Protein 2IVN (pdb70)

Nearest PDB structures (foldseek):
  2ivn-assembly1_A  TM=1.003E+00  e=1.405E-64  Pyrococcus abyssi
  5jmv-assembly2_C-2  TM=9.665E-01  e=6.179E-43  Methanocaldococcus jannaschii DSM 2661
  5jmv-assembly1_B  TM=9.718E-01  e=1.920E-42  Methanocaldococcus jannaschii DSM 2661
  5jmv-assembly1_A  TM=9.636E-01  e=1.220E-42  Methanocaldococcus jannaschii DSM 2661
  3eno-assembly2_B  TM=9.725E-01  e=1.460E-39  Thermoplasma acidophilum

B-factor: mean 21.32, std 5.06, range [11.78, 41.26]

Radius of gyration: 19.62 Å; Cα contacts (8 Å, |Δi|>4): 752; chains: 1; bounding box: 45×37×63 Å

Foldseek 3Di:
DKEWFWEFQFQKTWIWIDDLQDTLFWDIDGDDDFLDDGDLVSSLVVCLVCVVVNVVVNCVSSVHDLLPHAEYFYAQDAHRDSRNVSGLVSSVVSCVVNVHFYDHDHQQVLQVLVCVSVPDDWAFEFAAEFAWTFTWTDDPQFIDTQEIEPDGTPQVLQQVLCSLVVHTPRRQVVLLVLLVVADDADDFDAQDDPLYGYCPRRSVVLSVVVVVVPDDPSNSSNNSCVRRLVNSLVSSLVCCVVVVDQEYEYAEQNSVRPVSVVSNVVSNVVVVGYYDYDDNSSRYGIGNSRRNLRVLCVVLPDGDDPVRSNHDNPDDRGPDRNSSD

InterPro domains:
  IPR000905 Gcp-like domain [PF00814] (23-292)
  IPR000905 Gcp-like domain [PTHR11735] (1-323)
  IPR017860 Peptidase M22, conserved site [PS01016] (92-112)
  IPR017861 Kae1/TsaD family [PR00789] (4-17)
  IPR017861 Kae1/TsaD family [PR00789] (72-92)
  IPR017861 Kae1/TsaD family [PR00789] (93-112)
  IPR017861 Kae1/TsaD family [PR00789] (124-136)
  IPR017861 Kae1/TsaD family [PR00789] (146-167)
  IPR017861 Kae1/TsaD family [PR00789] (248-257)
  IPR017861 Kae1/TsaD family [TIGR00329] (4-291)
  IPR034680 tRNA N6-adenosine threonylcarbamoyltransferase Kae1, archaeal/eukaryotic [MF_01446] (1-324)
  IPR043129 ATPase, nucleotide binding domain [SSF53067] (1-293)

Sequence (325 aa):
MLALGIEGTAHTLGIGIVSEDKVLANVFDTLTTEKGGIHPKEAAEHHARLMKPLLRKALSEAGVSLDDIDVIAFSQGPGLGPALRVVATAARALAVKYRKPIVGVNHCIAHVEITKMFGVKDPVGLYVSGGNTQVLALEGGRYRVFGETLDIGIGNAIDVFARELGLGFPGGPKVEKLAEKGEKYIELPYAVKGMDLSFSGLLTEAIRKYRSGKYRVEDLAYSFQETAFAALVEVTERAVAHTEKDEVVLVGGVAANNRLREMLRIMTEDRGIKFFVPPYDLCRDNGAMIAYTGLRMYKAGISFRLEETIVKQKFRTDEVEIVWH

Solvent-accessible surface area: 13691 Å² total; per-residue (Å²): 89,29,0,0,0,0,0,0,6,33,20,18,0,0,0,0,0,0,18,50,117,123,47,42,5,30,4,36,48,62,23,101,12,112,174,6,40,111,66,38,150,89,0,12,114,6,0,61,155,32,18,163,53,8,22,156,101,0,28,88,105,17,64,33,53,18,92,74,1,52,0,1,0,0,0,1,0,25,28,38,4,35,0,0,113,33,0,0,80,18,0,49,59,20,9,114,143,49,195,44,37,13,0,3,0,4,4,1,2,0,0,0,0,0,0,25,29,89,42,13,150,38,0,0,0,0,1,0,14,32,57,47,1,21,0,0,0,17,67,62,42,97,0,97,37,12,1,67,26,101,62,43,1,0,7,47,0,3,23,34,0,0,109,51,20,68,35,36,83,65,0,21,81,77,0,22,123,28,6,119,111,18,142,132,109,8,117,18,55,119,0,28,133,61,89,36,0,25,0,48,39,2,12,59,41,0,24,136,24,74,170,57,66,163,75,91,45,30,7,0,0,69,0,0,3,28,5,0,0,35,0,0,18,55,1,0,58,84,1,4,55,108,29,152,28,91,16,0,0,0,0,0,25,20,0,42,9,93,74,0,60,69,24,0,105,90,10,1,124,121,100,69,32,151,49,58,28,3,75,86,66,10,0,74,26,0,0,0,0,0,0,6,1,0,0,61,9,65,111,45,66,41,62,42,146,108,111,65,0,101,28,82,89,184,12,143,4,56,84,26,100,9,82,24,123

Secondary structure (DSSP, 8-state):
--EEEEE-SSSEEEEEEE-SS-EEEEEEEE---TT----HHHHHHHHHHHHHHHHHHHHHHHT--TTT--EEEEEEESS-HHHHHHHHHHHHHHHHHTT--EEEEEHHHHHHHGGGGGT--SPEEEEE-SS-EEEEEEETTEEEEEEEBSSS-HHHHHHHHHHHHT-PSPHHHHHHHHHHT--S-------EETTEE--HHHHHHHHHHHHHT-S-HHHHHHHHHHHHHHHHHHHHHHHHHHH--SEEEEESGGGG-HHHHHHHHHHHHHHT-EEE---HHHHSS-HHHHHHHHHHHHHTT----GGGGS--TT--GGGSB-TT-

GO terms:
  GO:0002949 tRNA threonylcarbamoyladenosine modification (P, IDA)
  GO:0000049 tRNA binding (F, IDA)
  GO:0003727 single-stranded RNA binding (F, IDA)
  GO:0000408 EKC/KEOPS complex (C, IDA)

Structure (mmCIF, N/CA/C/O backbone):
data_2IVN
#
_entry.id   2IVN
#
_cell.length_a   61.933
_cell.length_b   69.868
_cell.length_c   75.723
_cell.angle_alpha   90.00
_cell.angle_beta   90.00
_cell.angle_gamma   90.00
#
_symmetry.space_group_name_H-M   'P 21 21 21'
#
loop_
_entity.id
_entity.type
_entity.pdbx_description
1 polymer 'O-SIALOGLYCOPROTEIN ENDOPEPTIDASE'
2 non-polymer GLYCEROL
3 non-polymer 'PHOSPHOAMINOPHOSPHONIC ACID-ADENYLATE ESTER'
4 non-polymer 'MAGNESIUM ION'
5 water water
#
loop_
_atom_site.group_PDB
_atom_site.id
_atom_site.type_symbol
_atom_site.label_atom_id
_atom_site.label_alt_id
_atom_site.label_comp_id
_atom_site.label_asym_id
_atom_site.label_entity_id
_atom_site.label_seq_id
_atom_site.pdbx_PDB_ins_code
_atom_site.Cartn_x
_atom_site.Cartn_y
_atom_site.Cartn_z
_atom_site.occupancy
_atom_site.B_iso_or_equiv
_atom_site.auth_seq_id
_atom_site.auth_comp_id
_atom_site.auth_asym_id
_atom_site.auth_atom_id
_atom_site.pdbx_PDB_model_num
ATOM 1 N N . MET A 1 1 ? -4.384 64.135 -19.180 1.00 26.16 1 MET A N 1
ATOM 2 C CA . MET A 1 1 ? -2.912 64.338 -19.031 1.00 26.40 1 MET A CA 1
ATOM 3 C C . MET A 1 1 ? -2.351 63.498 -17.889 1.00 25.59 1 MET A C 1
ATOM 4 O O . MET A 1 1 ? -3.088 63.092 -16.990 1.00 25.72 1 MET A O 1
ATOM 9 N N . LEU A 1 2 ? -1.045 63.246 -17.931 1.00 24.86 2 LEU A N 1
ATOM 10 C CA . LEU A 1 2 ? -0.378 62.440 -16.912 1.00 24.08 2 LEU A CA 1
ATOM 11 C C . LEU A 1 2 ? 0.802 63.165 -16.282 1.00 23.43 2 LEU A C 1
ATOM 12 O O . LEU A 1 2 ? 1.570 63.836 -16.968 1.00 23.31 2 LEU A O 1
ATOM 17 N N . ALA A 1 3 ? 0.934 63.020 -14.968 1.00 22.61 3 ALA A N 1
ATOM 18 C CA . ALA A 1 3 ? 2.076 63.556 -14.245 1.00 21.87 3 ALA A CA 1
ATOM 19 C C . ALA A 1 3 ? 2.747 62.464 -13.426 1.00 21.44 3 ALA A C 1
ATOM 20 O O . ALA A 1 3 ? 2.074 61.604 -12.854 1.00 21.27 3 ALA A O 1
ATOM 22 N N . LEU A 1 4 ? 4.076 62.499 -13.390 1.00 20.86 4 LEU A N 1
ATOM 23 C CA . LEU A 1 4 ? 4.849 61.647 -12.500 1.00 20.52 4 LEU A CA 1
ATOM 24 C C . LEU A 1 4 ? 5.400 62.513 -11.372 1.00 20.08 4 LEU A C 1
ATOM 25 O O . LEU A 1 4 ? 5.998 63.562 -11.620 1.00 20.13 4 LEU A O 1
ATOM 30 N N . GLY A 1 5 ? 5.182 62.070 -10.137 1.00 19.44 5 GLY A N 1
ATOM 31 C CA . GLY A 1 5 ? 5.608 62.819 -8.959 1.00 18.86 5 GLY A CA 1
ATOM 32 C C . GLY A 1 5 ? 6.540 62.018 -8.078 1.00 18.52 5 GLY A C 1
ATOM 33 O O . GLY A 1 5 ? 6.311 60.830 -7.838 1.00 18.25 5 GLY A O 1
ATOM 34 N N . ILE A 1 6 ? 7.599 62.671 -7.606 1.00 18.14 6 ILE A N 1
ATOM 35 C CA . ILE A 1 6 ? 8.555 62.046 -6.697 1.00 18.05 6 ILE A CA 1
ATOM 36 C C . ILE A 1 6 ? 8.559 62.783 -5.360 1.00 17.96 6 ILE A C 1
ATOM 37 O O . ILE A 1 6 ? 8.844 63.981 -5.300 1.00 17.82 6 ILE A O 1
ATOM 42 N N . GLU A 1 7 ? 8.227 62.051 -4.301 1.00 17.94 7 GLU A N 1
ATOM 43 C CA . GLU A 1 7 ? 8.248 62.568 -2.936 1.00 18.18 7 GLU A CA 1
ATOM 44 C C . GLU A 1 7 ? 9.425 61.972 -2.175 1.00 18.16 7 GLU A C 1
ATOM 45 O O . GLU A 1 7 ? 9.656 60.764 -2.228 1.00 18.19 7 GLU A O 1
ATOM 51 N N . GLY A 1 8 ? 10.166 62.825 -1.471 1.00 18.21 8 GLY A N 1
ATOM 52 C CA . GLY A 1 8 ? 11.257 62.367 -0.616 1.00 18.42 8 GLY A CA 1
ATOM 53 C C . GLY A 1 8 ? 11.785 63.432 0.325 1.00 18.64 8 GLY A C 1
ATOM 54 O O . GLY A 1 8 ? 12.998 63.587 0.469 1.00 18.70 8 GLY A O 1
ATOM 55 N N . THR A 1 9 ? 10.874 64.159 0.971 1.00 18.77 9 THR A N 1
ATOM 56 C CA . THR A 1 9 ? 11.248 65.225 1.908 1.00 18.95 9 THR A CA 1
ATOM 57 C C . THR A 1 9 ? 11.857 64.677 3.198 1.00 19.28 9 THR A C 1
ATOM 58 O O . THR A 1 9 ? 12.646 65.358 3.859 1.00 19.34 9 THR A O 1
ATOM 62 N N . ALA A 1 10 ? 11.480 63.449 3.548 1.00 19.42 10 ALA A N 1
ATOM 63 C CA . ALA A 1 10 ? 11.931 62.810 4.781 1.00 19.71 10 ALA A CA 1
ATOM 64 C C . ALA A 1 10 ? 12.327 61.351 4.530 1.00 19.80 10 ALA A C 1
ATOM 65 O O . ALA A 1 10 ? 13.035 61.062 3.565 1.00 19.76 10 ALA A O 1
ATOM 67 N N . HIS A 1 11 ? 11.871 60.437 5.386 1.00 20.03 11 HIS A N 1
ATOM 68 C CA . HIS A 1 11 ? 12.292 59.034 5.310 1.00 20.22 11 HIS A CA 1
ATOM 69 C C . HIS A 1 11 ? 11.592 58.214 4.226 1.00 20.18 11 HIS A C 1
ATOM 70 O O . HIS A 1 11 ? 12.079 57.150 3.840 1.00 20.30 11 HIS A O 1
ATOM 77 N N . THR A 1 12 ? 10.456 58.705 3.742 1.00 20.06 12 THR A N 1
ATOM 78 C CA . THR A 1 12 ? 9.692 57.997 2.720 1.00 20.04 12 THR A CA 1
ATOM 79 C C . THR A 1 12 ? 10.052 58.469 1.316 1.00 19.70 12 THR A C 1
ATOM 80 O O . THR A 1 12 ? 10.037 59.671 1.031 1.00 19.67 12 THR A O 1
ATOM 84 N N . LEU A 1 13 ? 10.389 57.512 0.454 1.00 19.38 13 LEU A N 1
ATOM 85 C CA . LEU A 1 13 ? 10.440 57.756 -0.981 1.00 19.13 13 LEU A CA 1
ATOM 86 C C . LEU A 1 13 ? 9.128 57.277 -1.588 1.00 19.06 13 LEU A C 1
ATOM 87 O O . LEU A 1 13 ? 8.747 56.113 -1.432 1.00 18.87 13 LEU A O 1
ATOM 92 N N . GLY A 1 14 ? 8.436 58.189 -2.263 1.00 18.80 14 GLY A N 1
ATOM 93 C CA . GLY A 1 14 ? 7.164 57.876 -2.896 1.00 18.73 14 GLY A CA 1
ATOM 94 C C . GLY A 1 14 ? 7.138 58.314 -4.342 1.00 18.68 14 GLY A C 1
ATOM 95 O O . GLY A 1 14 ? 7.574 59.415 -4.673 1.00 18.48 14 GLY A O 1
ATOM 96 N N . ILE A 1 15 ? 6.645 57.438 -5.213 1.00 18.72 15 ILE A N 1
ATOM 97 C CA . ILE A 1 15 ? 6.461 57.792 -6.617 1.00 18.87 15 ILE A CA 1
ATOM 98 C C . ILE A 1 15 ? 5.012 57.551 -7.022 1.00 18.94 15 ILE A C 1
ATOM 99 O O . ILE A 1 15 ? 4.471 56.460 -6.821 1.00 18.96 15 ILE A O 1
ATOM 104 N N . GLY A 1 16 ? 4.393 58.590 -7.573 1.00 18.92 16 GLY A N 1
ATOM 105 C CA . GLY A 1 16 ? 3.008 58.525 -8.009 1.00 19.01 16 GLY A CA 1
ATOM 106 C C . GLY A 1 16 ? 2.844 58.926 -9.459 1.00 19.28 16 GLY A C 1
ATOM 107 O O . GLY A 1 16 ? 3.602 59.747 -9.980 1.00 19.06 16 GLY A O 1
ATOM 108 N N . ILE A 1 17 ? 1.857 58.321 -10.112 1.00 19.58 17 ILE A N 1
ATOM 109 C CA . ILE A 1 17 ? 1.449 58.707 -11.457 1.00 20.11 17 ILE A CA 1
ATOM 110 C C . ILE A 1 17 ? -0.052 58.955 -11.414 1.00 20.48 17 ILE A C 1
ATOM 111 O O . ILE A 1 17 ? -0.817 58.092 -10.976 1.00 20.39 17 ILE A O 1
ATOM 116 N N . VAL A 1 18 ? -0.464 60.148 -11.836 1.00 21.09 18 VAL A N 1
ATOM 117 C CA . VAL A 1 18 ? -1.873 60.540 -11.781 1.00 21.88 18 VAL A CA 1
ATOM 118 C C . VAL A 1 18 ? -2.336 61.256 -13.045 1.00 22.43 18 VAL A C 1
ATOM 119 O O . VAL A 1 18 ? -1.527 61.795 -13.806 1.00 22.55 18 VAL A O 1
ATOM 123 N N . SER A 1 19 ? -3.649 61.254 -13.251 1.00 23.21 19 SER A N 1
ATOM 124 C CA . SER A 1 19 ? -4.286 62.138 -14.212 1.00 24.10 19 SER A CA 1
ATOM 125 C C . SER A 1 19 ? -4.992 63.245 -13.432 1.00 24.60 19 SER A C 1
ATOM 126 O O . SER A 1 19 ? -4.789 63.381 -12.221 1.00 24.73 19 SER A O 1
ATOM 129 N N . GLU A 1 20 ? -5.813 64.031 -14.122 1.00 25.39 20 GLU A N 1
ATOM 130 C CA . GLU A 1 20 ? -6.637 65.049 -13.474 1.00 26.10 20 GLU A CA 1
ATOM 131 C C . GLU A 1 20 ? -7.706 64.416 -12.579 1.00 26.43 20 GLU A C 1
ATOM 132 O O . GLU A 1 20 ? -8.162 65.037 -11.615 1.00 26.60 20 GLU A O 1
ATOM 138 N N . ASP A 1 21 ? -8.083 63.176 -12.894 1.00 26.79 21 ASP A N 1
ATOM 139 C CA . ASP A 1 21 ? -9.236 62.524 -12.269 1.00 27.10 21 ASP A CA 1
ATOM 140 C C . ASP A 1 21 ? -8.907 61.343 -11.351 1.00 26.98 21 ASP A C 1
ATOM 141 O O . ASP A 1 21 ? -9.677 61.045 -10.435 1.00 27.10 21 ASP A O 1
ATOM 146 N N . LYS A 1 22 ? -7.784 60.666 -11.593 1.00 26.76 22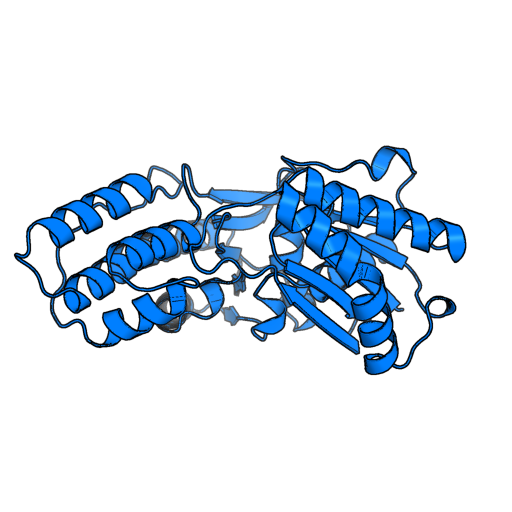 LYS A N 1
ATOM 147 C CA . LYS A 1 22 ? -7.464 59.451 -10.833 1.00 26.59 22 LYS A CA 1
ATOM 148 C C . LYS A 1 22 ? -5.974 59.193 -10.598 1.00 26.07 22 LYS A C 1
ATOM 149 O O . LYS A 1 22 ? -5.114 59.738 -11.294 1.00 25.99 22 LYS A O 1
ATOM 155 N N . VAL A 1 23 ? -5.696 58.354 -9.601 1.00 25.59 23 VAL A N 1
ATOM 156 C CA . VAL A 1 23 ? -4.346 57.903 -9.284 1.00 25.09 23 VAL A CA 1
ATOM 157 C C . VAL A 1 23 ? -4.095 56.582 -10.008 1.00 24.90 23 VAL A C 1
ATOM 158 O O . VAL A 1 23 ? -4.784 55.589 -9.761 1.00 24.91 23 VAL A O 1
ATOM 162 N N . LEU A 1 24 ? -3.116 56.585 -10.910 1.00 24.50 24 LEU A N 1
ATOM 163 C CA . LEU A 1 24 ? -2.765 55.396 -11.688 1.00 24.30 24 LEU A CA 1
ATOM 164 C C . LEU A 1 24 ? -1.776 54.503 -10.942 1.00 24.09 24 LEU A C 1
ATOM 165 O O . LEU A 1 24 ? -1.827 53.277 -11.060 1.00 24.04 24 L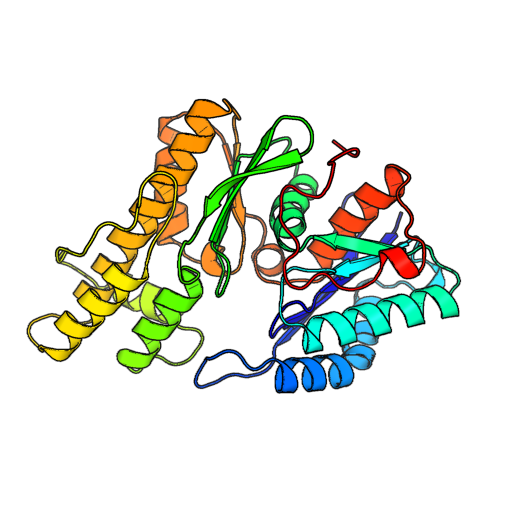EU A O 1
ATOM 170 N N . ALA A 1 25 ? -0.880 55.128 -10.181 1.00 23.80 25 ALA A N 1
ATOM 171 C CA . ALA A 1 25 ? 0.097 54.416 -9.361 1.00 23.67 25 ALA A CA 1
ATOM 172 C C . ALA A 1 25 ? 0.491 55.249 -8.149 1.00 23.56 25 ALA A C 1
ATOM 173 O O . ALA A 1 25 ? 0.540 56.478 -8.219 1.00 23.44 25 ALA A O 1
ATOM 175 N N . ASN A 1 26 ? 0.770 54.563 -7.044 1.00 23.45 26 ASN A N 1
ATOM 176 C CA . ASN A 1 26 ? 1.185 55.195 -5.796 1.00 23.47 26 ASN A CA 1
ATOM 177 C C . ASN A 1 26 ? 2.012 54.187 -5.001 1.00 23.68 26 ASN A C 1
ATOM 178 O O . ASN A 1 26 ? 1.467 53.379 -4.242 1.00 23.62 26 ASN A O 1
ATOM 183 N N . VAL A 1 27 ? 3.328 54.229 -5.200 1.00 23.88 27 VAL A N 1
ATOM 184 C CA . VAL A 1 27 ? 4.238 53.245 -4.605 1.00 24.28 27 VAL A CA 1
ATOM 185 C C . VAL A 1 27 ? 5.148 53.854 -3.541 1.00 24.50 27 VAL A C 1
ATOM 186 O O . VAL A 1 27 ? 5.474 55.045 -3.593 1.00 24.38 27 VAL A O 1
ATOM 190 N N . PHE A 1 28 ? 5.560 53.017 -2.591 1.00 25.00 28 PHE A N 1
ATOM 191 C CA . PHE A 1 28 ? 6.217 53.471 -1.368 1.00 25.52 28 PHE A CA 1
ATOM 192 C C . PHE A 1 28 ? 7.429 52.633 -0.992 1.00 25.77 28 PHE A C 1
ATOM 193 O O . PHE A 1 28 ? 7.457 51.420 -1.216 1.00 25.84 28 PHE A O 1
ATOM 201 N N . ASP A 1 29 ? 8.421 53.299 -0.408 1.00 25.95 29 ASP A N 1
ATOM 202 C CA . ASP A 1 29 ? 9.458 52.640 0.378 1.00 26.34 29 ASP A CA 1
ATOM 203 C C . ASP A 1 29 ? 9.976 53.623 1.421 1.00 26.44 29 ASP A C 1
ATOM 204 O O . ASP A 1 29 ? 10.396 54.736 1.088 1.00 26.45 29 ASP A O 1
ATOM 209 N N . THR A 1 30 ? 9.918 53.209 2.683 1.00 26.68 30 THR A N 1
ATOM 210 C CA . THR A 1 30 ? 10.319 54.057 3.801 1.00 26.96 30 THR A CA 1
ATOM 211 C C . THR A 1 30 ? 11.559 53.485 4.481 1.00 27.21 30 THR A C 1
ATOM 212 O O . THR A 1 30 ? 11.642 52.277 4.725 1.00 27.24 30 THR A O 1
ATOM 216 N N . LEU A 1 31 ? 12.523 54.360 4.766 1.00 27.39 31 LEU A N 1
ATOM 217 C CA . LEU A 1 31 ? 13.707 53.991 5.535 1.00 27.76 31 LEU A CA 1
ATOM 218 C C . LEU A 1 31 ? 13.281 53.485 6.908 1.00 28.02 31 LEU A C 1
ATOM 219 O O . LEU A 1 31 ? 12.541 54.165 7.626 1.00 27.96 31 LEU A O 1
ATOM 224 N N . THR A 1 32 ? 13.736 52.284 7.254 1.00 28.42 32 THR A N 1
ATOM 225 C CA . THR A 1 32 ? 13.416 51.681 8.542 1.00 28.95 32 THR A CA 1
ATOM 226 C C . THR A 1 32 ? 14.169 52.403 9.656 1.00 29.13 32 THR A C 1
ATOM 227 O O . THR A 1 32 ? 15.401 52.479 9.644 1.00 29.18 32 THR A O 1
ATOM 231 N N . THR A 1 33 ? 13.408 52.957 10.595 1.00 29.44 33 THR A N 1
ATOM 232 C CA . THR A 1 33 ? 13.964 53.641 11.757 1.00 29.76 33 THR A CA 1
ATOM 233 C C . THR A 1 33 ? 13.323 53.062 13.014 1.00 30.06 33 THR A C 1
ATOM 234 O O . THR A 1 33 ? 12.393 53.646 13.576 1.00 30.07 33 THR A O 1
ATOM 238 N N . GLU A 1 34 ? 13.828 51.907 13.444 1.00 30.38 34 GLU A N 1
ATOM 239 C CA . GLU A 1 34 ? 13.246 51.160 14.564 1.00 30.73 34 GLU A CA 1
ATOM 240 C C . GLU A 1 34 ? 13.296 51.909 15.896 1.00 30.65 34 GLU A C 1
ATOM 241 O O . GLU A 1 34 ? 12.458 51.684 16.771 1.00 30.65 34 GLU A O 1
ATOM 247 N N . LYS A 1 35 ? 14.278 52.797 16.036 1.00 30.61 35 LYS A N 1
ATOM 248 C CA . LYS A 1 35 ? 14.434 53.606 17.243 1.00 30.56 35 LYS A CA 1
ATOM 249 C C . LYS A 1 35 ? 14.033 55.064 17.005 1.00 30.30 35 LYS A C 1
ATOM 250 O O . LYS A 1 35 ? 14.371 55.950 17.797 1.00 30.24 35 LYS A O 1
ATOM 256 N N . GLY A 1 36 ? 13.300 55.299 15.917 1.00 29.93 36 GLY A N 1
ATOM 257 C CA . GLY A 1 36 ? 12.831 56.636 15.554 1.00 29.52 36 GLY A CA 1
ATOM 258 C C . GLY A 1 36 ? 13.961 57.578 15.184 1.00 29.23 36 GLY A C 1
ATOM 259 O O . GLY A 1 36 ? 15.021 57.143 14.729 1.00 29.21 36 GLY A O 1
ATOM 260 N N . GLY A 1 37 ? 13.729 58.872 15.382 1.00 28.94 37 GLY A N 1
ATOM 261 C CA . GLY A 1 37 ? 14.736 59.892 15.106 1.00 28.69 37 GLY A CA 1
ATOM 262 C C . GLY A 1 37 ? 14.802 60.289 13.644 1.00 28.56 37 GLY A C 1
ATOM 263 O O . GLY A 1 37 ? 14.215 59.631 12.782 1.00 28.46 37 GLY A O 1
ATOM 264 N N . ILE A 1 38 ? 15.525 61.371 13.374 1.00 28.45 38 ILE A N 1
ATOM 265 C CA . ILE A 1 38 ? 15.680 61.898 12.022 1.00 28.45 38 ILE A CA 1
ATOM 266 C C . ILE A 1 38 ? 17.080 61.581 11.496 1.00 28.39 38 ILE A C 1
ATOM 267 O O . ILE A 1 38 ? 18.081 61.894 12.144 1.00 28.48 38 ILE A O 1
ATOM 272 N N . HIS A 1 39 ? 17.137 60.950 10.325 1.00 28.38 39 HIS A N 1
ATOM 273 C CA . HIS A 1 39 ? 18.405 60.541 9.724 1.00 28.35 39 HIS A CA 1
ATOM 274 C C . HIS A 1 39 ? 18.505 61.004 8.265 1.00 28.18 39 HIS A C 1
ATOM 275 O O . HIS A 1 39 ? 18.196 60.240 7.348 1.00 28.13 39 HIS A O 1
ATOM 282 N N . PRO A 1 40 ? 18.937 62.264 8.052 1.00 28.07 40 PRO A N 1
ATOM 283 C CA . PRO A 1 40 ? 18.989 62.885 6.723 1.00 27.94 40 PRO A CA 1
ATOM 284 C C . PRO A 1 40 ? 19.916 62.176 5.734 1.00 27.83 40 PRO A C 1
ATOM 285 O O . PRO A 1 40 ? 19.554 62.010 4.568 1.00 27.81 40 PRO A O 1
ATOM 289 N N . LYS A 1 41 ? 21.096 61.765 6.198 1.00 27.77 41 LYS A N 1
ATOM 290 C CA . LYS A 1 41 ? 22.090 61.122 5.336 1.00 27.74 41 LYS A CA 1
ATOM 291 C C . LYS A 1 41 ? 21.676 59.704 4.942 1.00 27.43 41 LYS A C 1
ATOM 292 O O . LYS A 1 41 ? 21.851 59.299 3.791 1.00 27.30 41 LYS A O 1
ATOM 298 N N . GLU A 1 42 ? 21.119 58.963 5.899 1.00 27.15 42 GLU A N 1
ATOM 299 C CA . GLU A 1 42 ? 20.598 57.620 5.641 1.00 26.96 42 GLU A CA 1
ATOM 300 C C . GLU A 1 42 ? 19.379 57.647 4.720 1.00 26.32 42 GLU A C 1
ATOM 301 O O . GLU A 1 42 ? 19.220 56.769 3.871 1.00 26.11 42 GLU A O 1
ATOM 307 N N . ALA A 1 43 ? 18.527 58.658 4.896 1.00 25.75 43 ALA A N 1
ATOM 308 C CA . ALA A 1 43 ? 17.363 58.859 4.033 1.00 25.31 43 ALA A CA 1
ATOM 309 C C . ALA A 1 43 ? 17.783 59.108 2.586 1.00 25.02 43 ALA A C 1
ATOM 310 O O . ALA A 1 43 ? 17.191 58.553 1.663 1.00 24.86 43 ALA A O 1
ATOM 312 N N . ALA A 1 44 ? 18.815 59.933 2.405 1.00 24.84 44 ALA A N 1
ATOM 313 C CA . ALA A 1 44 ? 19.358 60.240 1.080 1.00 24.76 44 ALA A CA 1
ATOM 314 C C . ALA A 1 44 ? 19.910 58.993 0.388 1.00 24.77 44 ALA A C 1
ATOM 315 O O . ALA A 1 44 ? 19.635 58.760 -0.791 1.00 24.64 44 ALA A O 1
ATOM 317 N N . GLU A 1 45 ? 20.680 58.197 1.130 1.00 24.84 45 GLU A N 1
ATOM 318 C CA . GLU A 1 45 ? 21.216 56.932 0.625 1.00 25.17 45 GLU A CA 1
ATOM 319 C C . GLU A 1 45 ? 2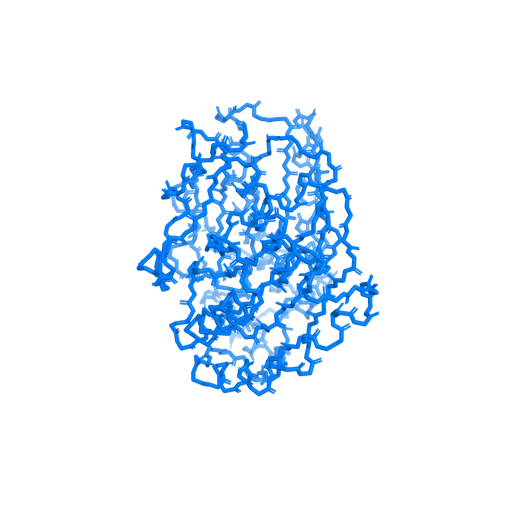0.088 55.978 0.238 1.00 24.68 45 GLU A C 1
ATOM 320 O O . GLU A 1 45 ? 20.149 55.329 -0.807 1.00 24.64 45 GLU A O 1
ATOM 326 N N . HIS A 1 46 ? 19.060 55.913 1.085 1.00 24.26 46 HIS A N 1
ATOM 327 C CA . HIS A 1 46 ? 17.876 55.093 0.837 1.00 23.96 46 HIS A CA 1
ATOM 328 C C . HIS A 1 46 ? 17.146 55.501 -0.446 1.00 23.68 46 HIS A C 1
ATOM 329 O O . HIS A 1 46 ? 16.823 54.645 -1.272 1.00 23.62 46 HIS A O 1
ATOM 336 N N . HIS A 1 47 ? 16.892 56.802 -0.602 1.00 23.45 47 HIS A N 1
ATOM 337 C CA . HIS A 1 47 ? 16.169 57.324 -1.766 1.00 23.25 47 HIS A CA 1
ATOM 338 C C . HIS A 1 47 ? 16.908 57.056 -3.077 1.00 23.28 47 HIS A C 1
ATOM 339 O O . HIS A 1 47 ? 16.293 56.673 -4.073 1.00 23.26 47 HIS A O 1
ATOM 346 N N . ALA A 1 48 ? 18.224 57.260 -3.064 1.00 23.42 48 ALA A N 1
ATOM 347 C CA . ALA A 1 48 ? 19.063 57.027 -4.241 1.00 23.75 48 ALA A CA 1
ATOM 348 C C . ALA A 1 48 ? 19.060 55.554 -4.647 1.00 23.98 48 ALA A C 1
ATOM 349 O O . ALA A 1 48 ? 18.965 55.230 -5.832 1.00 24.12 48 ALA A O 1
ATOM 351 N N . ARG A 1 49 ? 19.150 54.676 -3.650 1.00 24.39 49 ARG A N 1
ATOM 352 C CA . ARG A 1 49 ? 19.144 53.228 -3.851 1.00 24.83 49 ARG A CA 1
ATOM 353 C C . ARG A 1 49 ? 17.806 52.720 -4.391 1.00 24.75 49 ARG A C 1
ATOM 354 O O . ARG A 1 49 ? 17.774 51.855 -5.268 1.00 24.90 49 ARG A O 1
ATOM 362 N N . LEU A 1 50 ? 16.711 53.268 -3.866 1.00 24.68 50 LEU A N 1
ATOM 363 C CA . LEU A 1 50 ? 15.362 52.791 -4.179 1.00 24.73 50 LEU A CA 1
ATOM 364 C C . LEU A 1 50 ? 14.689 53.498 -5.359 1.00 24.60 50 LEU A C 1
ATOM 365 O O . LEU A 1 50 ? 13.589 53.113 -5.763 1.00 24.54 50 LEU A O 1
ATOM 370 N N . MET A 1 51 ? 15.350 54.513 -5.911 1.00 24.59 51 MET A N 1
ATOM 371 C CA . MET A 1 51 ? 14.772 55.327 -6.987 1.00 24.64 51 MET A CA 1
ATOM 372 C C . MET A 1 51 ? 14.401 54.512 -8.232 1.00 24.75 51 MET A C 1
ATOM 373 O O . MET A 1 51 ? 13.262 54.579 -8.701 1.00 24.68 51 MET A O 1
ATOM 378 N N . LYS A 1 52 ? 15.358 53.746 -8.756 1.00 25.02 52 LYS A N 1
ATOM 379 C CA . LYS A 1 52 ? 15.127 52.927 -9.953 1.00 25.41 52 LYS A CA 1
ATOM 380 C C . LYS A 1 52 ? 14.046 51.848 -9.770 1.00 25.33 52 LYS A C 1
ATOM 381 O O . LYS A 1 52 ? 13.119 51.782 -10.580 1.00 25.37 52 LYS A O 1
ATOM 387 N N . PRO A 1 53 ? 14.156 51.003 -8.714 1.00 25.35 53 PRO A N 1
ATOM 388 C CA . PRO A 1 53 ? 13.130 49.976 -8.474 1.00 25.43 53 PRO A CA 1
ATOM 389 C C . PRO A 1 53 ? 11.710 50.526 -8.309 1.00 25.43 53 PRO A C 1
ATOM 390 O O . PRO A 1 53 ? 10.768 49.954 -8.862 1.00 25.38 53 PRO A O 1
ATOM 394 N N . LEU A 1 54 ? 11.560 51.621 -7.561 1.00 25.49 54 LEU A N 1
ATOM 395 C CA . LEU A 1 54 ? 10.239 52.221 -7.342 1.00 25.53 54 LEU A CA 1
ATOM 396 C C . LEU A 1 54 ? 9.658 52.864 -8.598 1.00 25.53 54 LEU A C 1
ATOM 397 O O . LEU A 1 54 ? 8.450 52.809 -8.820 1.00 25.42 54 LEU A O 1
ATOM 402 N N . LEU A 1 55 ? 10.518 53.471 -9.412 1.00 25.65 55 LEU A N 1
ATOM 403 C CA . LEU A 1 55 ? 10.099 54.050 -10.688 1.00 25.95 55 LEU A CA 1
ATOM 404 C C . LEU A 1 55 ? 9.573 52.963 -11.627 1.00 26.10 55 LEU A C 1
ATOM 405 O O . LEU A 1 55 ? 8.542 53.141 -12.278 1.00 26.03 55 LEU A O 1
ATOM 410 N N . ARG A 1 56 ? 10.282 51.837 -11.673 1.00 26.34 56 ARG A N 1
ATOM 411 C CA . ARG A 1 56 ? 9.877 50.678 -12.466 1.00 26.68 56 ARG A CA 1
ATOM 412 C C . ARG A 1 56 ? 8.518 50.139 -12.013 1.00 26.58 56 ARG A C 1
ATOM 413 O O . ARG A 1 56 ? 7.653 49.846 -12.841 1.00 26.64 56 ARG A O 1
ATOM 421 N N . LYS A 1 57 ? 8.342 50.027 -10.697 1.00 26.60 57 LYS A N 1
ATOM 422 C CA . LYS A 1 57 ? 7.102 49.537 -10.094 1.00 26.71 57 LYS A CA 1
ATOM 423 C C . LYS A 1 57 ? 5.921 50.476 -10.356 1.00 26.66 57 LYS A C 1
ATOM 424 O O . LYS A 1 57 ? 4.813 50.020 -10.647 1.00 26.65 57 LYS A O 1
ATOM 430 N N . ALA A 1 58 ? 6.164 51.781 -10.249 1.00 26.70 58 ALA A N 1
ATOM 431 C CA . ALA A 1 58 ? 5.134 52.789 -10.505 1.00 26.80 58 ALA A CA 1
ATOM 432 C C . ALA A 1 58 ? 4.659 52.758 -11.955 1.00 26.93 58 ALA A C 1
ATOM 433 O O . ALA A 1 58 ? 3.458 52.819 -12.222 1.00 26.94 58 ALA A O 1
ATOM 435 N N . LEU A 1 59 ? 5.605 52.654 -12.885 1.00 27.17 59 LEU A N 1
ATOM 436 C CA . LEU A 1 59 ? 5.289 52.605 -14.313 1.00 27.49 59 LEU A CA 1
ATOM 437 C C . LEU A 1 59 ? 4.540 51.327 -14.693 1.00 27.74 59 LEU A C 1
ATOM 438 O O . LEU A 1 59 ? 3.650 51.354 -15.545 1.00 27.84 59 LEU A O 1
ATOM 443 N N . SER A 1 60 ? 4.901 50.220 -14.047 1.00 28.20 60 SER A N 1
ATOM 444 C CA . SER A 1 60 ? 4.256 48.927 -14.280 1.00 28.65 60 SER A CA 1
ATOM 445 C C . SER A 1 60 ? 2.808 48.915 -13.785 1.00 28.84 60 SER A C 1
ATOM 446 O O . SER A 1 60 ? 1.910 48.445 -14.488 1.00 28.85 60 SER A O 1
ATOM 449 N N . GLU A 1 61 ? 2.592 49.440 -12.581 1.00 29.09 61 GLU A N 1
ATOM 450 C CA . GLU A 1 61 ? 1.261 49.474 -11.973 1.00 29.42 61 GLU A CA 1
ATOM 451 C C . GLU A 1 61 ? 0.323 50.472 -12.656 1.00 29.26 61 GLU A C 1
ATOM 452 O O . GLU A 1 61 ? -0.890 50.261 -12.691 1.00 29.32 61 GLU A O 1
ATOM 458 N N . ALA A 1 62 ? 0.892 51.545 -13.201 1.00 29.27 62 ALA A N 1
ATOM 459 C CA . ALA A 1 62 ? 0.125 52.533 -13.959 1.00 29.25 62 ALA A CA 1
ATOM 460 C C . ALA A 1 62 ? -0.151 52.061 -15.387 1.00 29.25 62 ALA A C 1
ATOM 461 O O . ALA A 1 62 ? -1.143 52.461 -15.999 1.00 29.23 62 ALA A O 1
ATOM 463 N N . GLY A 1 63 ? 0.735 51.215 -15.907 1.00 29.33 63 GLY A N 1
ATOM 464 C CA . GLY A 1 63 ? 0.618 50.693 -17.269 1.00 29.46 63 GLY A CA 1
ATOM 465 C C . GLY A 1 63 ? 0.981 51.709 -18.337 1.00 29.58 63 GLY A C 1
ATOM 466 O O . GLY A 1 63 ? 0.415 51.695 -19.434 1.00 29.60 63 GLY A O 1
ATOM 467 N N . VAL A 1 64 ? 1.922 52.594 -18.012 1.00 29.61 64 VAL A N 1
ATOM 468 C CA . VAL A 1 64 ? 2.390 53.622 -18.945 1.00 29.75 64 VAL A CA 1
ATOM 469 C C . VAL A 1 64 ? 3.916 53.670 -19.025 1.00 29.80 64 VAL A C 1
ATOM 470 O O . VAL A 1 64 ? 4.613 53.099 -18.182 1.00 29.80 64 VAL A O 1
ATOM 474 N N . SER A 1 65 ? 4.422 54.351 -20.049 1.00 29.93 65 SER A N 1
ATOM 475 C CA . SER A 1 65 ? 5.850 54.613 -20.185 1.00 30.07 65 SER A CA 1
ATOM 476 C C . SER A 1 65 ? 6.142 56.058 -19.793 1.00 30.07 65 SER A C 1
ATOM 477 O O . SER A 1 65 ? 5.219 56.862 -19.629 1.00 30.15 65 SER A O 1
ATOM 480 N N . LEU A 1 66 ? 7.425 56.384 -19.653 1.00 30.06 66 LEU A N 1
ATOM 481 C CA . LEU A 1 66 ? 7.851 57.745 -19.322 1.00 30.05 66 LEU A CA 1
ATOM 482 C C . LEU A 1 66 ? 7.595 58.731 -20.466 1.00 29.97 66 LEU A C 1
ATOM 483 O O . LEU A 1 66 ? 7.506 59.940 -20.240 1.00 30.06 66 LEU A O 1
ATOM 488 N N . ASP A 1 67 ? 7.469 58.206 -21.685 1.00 29.83 67 ASP A N 1
ATOM 489 C CA . ASP A 1 67 ? 7.109 59.013 -22.852 1.00 29.65 67 ASP A CA 1
ATOM 490 C C . ASP A 1 67 ? 5.650 59.475 -22.808 1.00 29.26 67 ASP A C 1
ATOM 491 O O . ASP A 1 67 ? 5.303 60.502 -23.395 1.00 29.38 67 ASP A O 1
ATOM 496 N N . ASP A 1 68 ? 4.808 58.714 -22.108 1.00 28.71 68 ASP A N 1
ATOM 497 C CA . ASP A 1 68 ? 3.390 59.047 -21.937 1.00 28.12 68 ASP A CA 1
ATOM 498 C C . ASP A 1 68 ? 3.180 60.180 -20.930 1.00 27.58 68 ASP A C 1
ATOM 499 O O . ASP A 1 68 ? 2.150 60.859 -20.956 1.00 27.62 68 ASP A O 1
ATOM 504 N N . ILE A 1 69 ? 4.158 60.367 -20.044 1.00 26.81 69 ILE A N 1
ATOM 505 C CA . ILE A 1 69 ? 4.098 61.384 -18.990 1.00 26.02 69 ILE A CA 1
ATOM 506 C C . ILE A 1 69 ? 4.206 62.791 -19.584 1.00 25.53 69 ILE A C 1
ATOM 507 O O . ILE A 1 69 ? 5.059 63.046 -20.433 1.00 25.59 69 ILE A O 1
ATOM 512 N N . ASP A 1 70 ? 3.331 63.692 -19.141 1.00 24.78 70 ASP A N 1
ATOM 513 C CA . ASP A 1 70 ? 3.310 65.068 -19.642 1.00 24.18 70 ASP A CA 1
ATOM 514 C C . ASP A 1 70 ? 4.228 66.003 -18.859 1.00 23.45 70 ASP A C 1
ATOM 515 O O . ASP A 1 70 ? 4.858 66.884 -19.440 1.00 23.43 70 ASP A O 1
ATOM 520 N N . VAL A 1 71 ? 4.298 65.808 -17.544 1.00 22.56 71 VAL A N 1
ATOM 521 C CA . VAL A 1 71 ? 5.111 66.666 -16.679 1.00 21.61 71 VAL A CA 1
ATOM 522 C C . VAL A 1 71 ? 5.709 65.872 -15.516 1.00 20.92 71 VAL A C 1
ATOM 523 O O . VAL A 1 71 ? 5.078 64.955 -14.987 1.00 20.66 71 VAL A O 1
ATOM 527 N N . ILE A 1 72 ? 6.937 66.218 -15.143 1.00 20.14 72 ILE A N 1
ATOM 528 C CA . ILE A 1 72 ? 7.600 65.607 -13.998 1.00 19.71 72 ILE A CA 1
ATOM 529 C C . ILE A 1 72 ? 7.563 66.580 -12.826 1.00 19.07 72 ILE A C 1
ATOM 530 O O . ILE A 1 72 ? 7.955 67.742 -12.958 1.00 18.91 72 ILE A O 1
ATOM 535 N N . ALA A 1 73 ? 7.063 66.097 -11.692 1.00 18.27 73 ALA A N 1
ATOM 536 C CA . ALA A 1 73 ? 6.940 66.899 -10.481 1.00 17.56 73 ALA A CA 1
ATOM 537 C C . ALA A 1 73 ? 7.746 66.278 -9.347 1.00 17.16 73 ALA A C 1
ATOM 538 O O . ALA A 1 73 ? 7.864 65.054 -9.256 1.00 17.00 73 ALA A O 1
ATOM 540 N N . PHE A 1 74 ? 8.300 67.125 -8.484 1.00 16.51 74 PHE A N 1
ATOM 541 C CA . PHE A 1 74 ? 9.055 66.644 -7.330 1.00 16.12 74 PHE A CA 1
ATOM 542 C C . PHE A 1 74 ? 8.810 67.495 -6.091 1.00 15.92 74 PHE A C 1
ATOM 543 O O . PHE A 1 74 ? 8.492 68.684 -6.194 1.00 15.73 74 PHE A O 1
ATOM 551 N N . SER A 1 75 ? 8.952 66.871 -4.926 1.00 15.72 75 SER A N 1
ATOM 552 C CA . SER A 1 75 ? 8.875 67.578 -3.653 1.00 15.62 75 SER A CA 1
ATOM 553 C C . SER A 1 75 ? 10.120 68.447 -3.485 1.00 15.43 75 SER A C 1
ATOM 554 O O . SER A 1 75 ? 11.220 67.940 -3.247 1.00 15.48 75 SER A O 1
ATOM 557 N N . GLN A 1 76 ? 9.935 69.756 -3.634 1.00 15.31 76 GLN A N 1
ATOM 558 C CA . GLN A 1 76 ? 11.038 70.717 -3.582 1.00 15.37 76 GLN A CA 1
ATOM 559 C C . GLN A 1 76 ? 11.410 71.091 -2.147 1.00 15.42 76 GLN A C 1
ATOM 560 O O . GLN A 1 76 ? 12.538 71.513 -1.873 1.00 15.29 76 GLN A O 1
ATOM 566 N N . GLY A 1 77 ? 10.451 70.922 -1.242 1.00 15.60 77 GLY A N 1
ATOM 567 C CA . GLY A 1 77 ? 10.610 71.285 0.159 1.00 15.85 77 GLY A CA 1
ATOM 568 C C . GLY A 1 77 ? 9.258 71.546 0.800 1.00 16.16 77 GLY A C 1
ATOM 569 O O . GLY A 1 77 ? 8.231 71.464 0.126 1.00 16.24 77 GLY A O 1
ATOM 570 N N . PRO A 1 78 ? 9.241 71.838 2.116 1.00 16.64 78 PRO A N 1
ATOM 571 C CA . PRO A 1 78 ? 10.401 71.832 3.002 1.00 17.06 78 PRO A CA 1
ATOM 572 C C . PRO A 1 78 ? 10.792 70.402 3.363 1.00 17.37 78 PRO A C 1
ATOM 573 O O . PRO A 1 78 ? 10.033 69.467 3.098 1.00 17.64 78 PRO A O 1
ATOM 577 N N . GLY A 1 79 ? 11.966 70.231 3.959 1.00 17.85 79 GLY A N 1
ATOM 578 C CA . GLY A 1 79 ? 12.397 68.902 4.375 1.00 18.23 79 GLY A CA 1
ATOM 579 C C . GLY A 1 79 ? 13.890 68.781 4.567 1.00 18.54 79 GLY A C 1
ATOM 580 O O . GLY A 1 79 ? 14.595 69.785 4.712 1.00 18.85 79 GLY A O 1
ATOM 581 N N . LEU A 1 80 ? 14.363 67.539 4.556 1.00 18.88 80 LEU A N 1
ATOM 582 C CA . LEU A 1 80 ? 15.762 67.233 4.823 1.00 19.08 80 LEU A CA 1
ATOM 583 C C . LEU A 1 80 ? 16.614 67.439 3.578 1.00 19.18 80 LEU A C 1
ATOM 584 O O . LEU A 1 80 ? 16.395 66.790 2.550 1.00 19.09 80 LEU A O 1
ATOM 589 N N . GLY A 1 81 ? 17.581 68.348 3.690 1.00 19.26 81 GLY A N 1
ATOM 590 C CA . GLY A 1 81 ? 18.478 68.721 2.590 1.00 19.41 81 GLY A CA 1
ATOM 591 C C . GLY A 1 81 ? 18.978 67.589 1.706 1.00 19.48 81 GLY A C 1
ATOM 592 O O . GLY A 1 81 ? 18.683 67.572 0.509 1.00 19.59 81 GLY A O 1
ATOM 593 N N . PRO A 1 82 ? 19.740 66.636 2.285 1.00 19.62 82 PRO A N 1
ATOM 594 C CA . PRO A 1 82 ? 20.289 65.512 1.518 1.00 19.54 82 PRO A CA 1
ATOM 595 C C . PRO A 1 82 ? 19.220 64.688 0.794 1.00 19.36 82 PRO A C 1
ATOM 596 O O . PRO A 1 82 ? 19.438 64.266 -0.344 1.00 19.32 82 PRO A O 1
ATOM 600 N N . ALA A 1 83 ? 18.078 64.475 1.449 1.00 19.07 83 ALA A N 1
ATOM 601 C CA . ALA A 1 83 ? 16.973 63.716 0.863 1.00 18.75 83 ALA A CA 1
ATOM 602 C C . ALA A 1 83 ? 16.321 64.478 -0.291 1.00 18.58 83 ALA A C 1
ATOM 603 O O . ALA A 1 83 ? 16.064 63.905 -1.355 1.00 18.43 83 ALA A O 1
ATOM 605 N N . LEU A 1 84 ? 16.069 65.769 -0.076 1.00 18.31 84 LEU A N 1
ATOM 606 C CA . LEU A 1 84 ? 15.508 66.644 -1.108 1.00 18.26 84 LEU A CA 1
ATOM 607 C C . LEU A 1 84 ? 16.389 66.690 -2.357 1.00 18.25 84 LEU A C 1
ATOM 608 O O . LEU A 1 84 ? 15.887 66.611 -3.481 1.00 18.23 84 LEU A O 1
ATOM 613 N N . ARG A 1 85 ? 17.700 66.803 -2.150 1.00 18.50 85 ARG A N 1
ATOM 614 C CA . ARG A 1 85 ? 18.658 66.896 -3.256 1.00 18.83 85 ARG A CA 1
ATOM 615 C C . ARG A 1 85 ? 18.689 65.645 -4.132 1.00 18.71 85 ARG A C 1
ATOM 616 O O . ARG A 1 85 ? 18.819 65.746 -5.350 1.00 18.79 85 ARG A O 1
ATOM 624 N N . VAL A 1 86 ? 18.559 64.471 -3.515 1.00 18.75 86 VAL A N 1
ATOM 625 C CA . VAL A 1 86 ? 18.468 63.215 -4.265 1.00 18.70 86 VAL A CA 1
ATOM 626 C C . VAL A 1 86 ? 17.218 63.208 -5.154 1.00 18.63 86 VAL A C 1
ATOM 627 O O . VAL A 1 86 ? 17.286 62.866 -6.338 1.00 18.61 86 VAL A O 1
ATOM 631 N N . VAL A 1 87 ? 16.090 63.614 -4.576 1.00 18.57 87 VAL A N 1
ATOM 632 C CA . VAL A 1 87 ? 14.808 63.679 -5.280 1.00 18.49 87 VAL A CA 1
ATOM 633 C C . VAL A 1 87 ? 14.844 64.651 -6.465 1.00 18.37 87 VAL A C 1
ATOM 634 O O . VAL A 1 87 ? 14.395 64.312 -7.563 1.00 18.19 87 VAL A O 1
ATOM 638 N N . ALA A 1 88 ? 15.387 65.846 -6.235 1.00 18.43 88 ALA A N 1
ATOM 639 C CA . ALA A 1 88 ? 15.487 66.871 -7.277 1.00 18.48 88 ALA A CA 1
ATOM 640 C C . ALA A 1 88 ? 16.431 66.451 -8.403 1.00 18.61 88 ALA A C 1
ATOM 641 O O . ALA A 1 88 ? 16.135 66.666 -9.579 1.00 18.47 88 ALA A O 1
ATOM 643 N N . THR A 1 89 ? 17.561 65.851 -8.031 1.00 18.80 89 THR A N 1
ATOM 644 C CA . THR A 1 89 ? 18.531 65.333 -9.000 1.00 18.92 89 THR A CA 1
ATOM 645 C C . THR A 1 89 ? 17.894 64.267 -9.895 1.00 19.00 89 THR A C 1
ATOM 646 O O . THR A 1 89 ? 18.069 64.290 -11.116 1.00 18.94 89 THR A O 1
ATOM 650 N N . ALA A 1 90 ? 17.138 63.354 -9.284 1.00 18.97 90 ALA A N 1
ATOM 651 C CA . ALA A 1 90 ? 16.452 62.293 -10.019 1.00 19.13 90 ALA A CA 1
ATOM 652 C C . ALA A 1 90 ? 15.392 62.847 -10.972 1.00 19.14 90 ALA A C 1
ATOM 653 O O . ALA A 1 90 ? 15.271 62.386 -12.110 1.00 19.36 90 ALA A O 1
ATOM 655 N N . ALA A 1 91 ? 14.637 63.838 -10.501 1.00 19.23 91 ALA A N 1
ATOM 656 C CA . ALA A 1 91 ? 13.586 64.471 -11.295 1.00 19.24 91 ALA A CA 1
ATOM 657 C C . ALA A 1 91 ? 14.158 65.207 -12.506 1.00 19.32 91 ALA A C 1
ATOM 658 O O . ALA A 1 91 ? 13.636 65.083 -13.617 1.00 19.14 91 ALA A O 1
ATOM 660 N N . ARG A 1 92 ? 15.234 65.961 -12.281 1.00 19.49 92 ARG A N 1
ATOM 661 C CA . ARG A 1 92 ? 15.925 66.680 -13.354 1.00 20.02 92 ARG A CA 1
ATOM 662 C C . ARG A 1 92 ? 16.485 65.720 -14.404 1.00 20.09 92 ARG A C 1
ATOM 663 O O . ARG A 1 92 ? 16.398 65.991 -15.604 1.00 20.03 92 ARG A O 1
ATOM 671 N N . ALA A 1 93 ? 17.047 64.604 -13.940 1.00 20.42 93 ALA A N 1
ATOM 672 C CA . ALA A 1 93 ? 17.595 63.566 -14.818 1.00 20.84 93 ALA A CA 1
ATOM 673 C C . ALA A 1 93 ? 16.528 62.980 -15.741 1.00 21.20 93 ALA A C 1
ATOM 674 O O . ALA A 1 93 ? 16.771 62.785 -16.933 1.00 21.18 93 ALA A O 1
ATOM 676 N N . LEU A 1 94 ? 15.348 62.711 -15.184 1.00 21.55 94 LEU A N 1
ATOM 677 C CA . LEU A 1 94 ? 14.215 62.215 -15.966 1.00 22.04 94 LEU A CA 1
ATOM 678 C C . LEU A 1 94 ? 13.718 63.257 -16.967 1.00 22.44 94 LEU A C 1
ATOM 679 O O . LEU A 1 94 ? 13.389 62.923 -18.110 1.00 22.47 94 LEU A O 1
ATOM 684 N N . ALA A 1 95 ? 13.671 64.515 -16.528 1.00 22.83 95 ALA A N 1
ATOM 685 C CA . ALA A 1 95 ? 13.214 65.628 -17.359 1.00 23.50 95 ALA A CA 1
ATOM 686 C C . ALA A 1 95 ? 14.097 65.841 -18.589 1.00 24.02 95 ALA A C 1
ATOM 687 O O . ALA A 1 95 ? 13.589 66.070 -19.685 1.00 24.07 95 ALA A O 1
ATOM 689 N N . VAL A 1 96 ? 15.413 65.758 -18.399 1.00 24.69 96 VAL A N 1
ATOM 690 C CA . VAL A 1 96 ? 16.370 65.922 -19.496 1.00 25.50 96 VAL A CA 1
ATOM 691 C C . VAL A 1 96 ? 16.313 64.738 -20.463 1.00 25.89 96 VAL A C 1
ATOM 692 O O . VAL A 1 96 ? 16.230 64.926 -21.681 1.00 26.16 96 VAL A O 1
ATOM 696 N N . LYS A 1 97 ? 16.344 63.527 -19.908 1.00 26.30 97 LYS A N 1
ATOM 697 C CA . LYS A 1 97 ? 16.383 62.293 -20.695 1.00 26.66 97 LYS A CA 1
ATOM 698 C C . LYS A 1 97 ? 15.175 62.150 -21.623 1.00 26.69 97 LYS A C 1
ATOM 699 O O . LYS A 1 97 ? 15.324 61.767 -22.786 1.00 26.82 97 LYS A O 1
ATOM 705 N N . TYR A 1 98 ? 13.991 62.473 -21.108 1.00 26.66 98 TYR A N 1
ATOM 706 C CA . TYR A 1 98 ? 12.747 62.286 -21.855 1.00 26.60 98 TYR A CA 1
ATOM 707 C C . TYR A 1 98 ? 12.157 63.596 -22.383 1.00 26.32 98 TYR A C 1
ATOM 708 O O . TYR A 1 98 ? 11.042 63.613 -22.913 1.00 26.33 98 TYR A O 1
ATOM 717 N N . ARG A 1 99 ? 12.927 64.678 -22.249 1.00 25.94 99 ARG A N 1
ATOM 718 C CA . ARG A 1 99 ? 12.552 66.017 -22.726 1.00 25.65 99 ARG A CA 1
ATOM 719 C C . ARG A 1 99 ? 11.162 66.425 -22.233 1.00 24.90 99 ARG A C 1
ATOM 720 O O . ARG A 1 99 ? 10.259 66.716 -23.023 1.00 24.89 99 ARG A O 1
ATOM 728 N N . LYS A 1 100 ? 11.008 66.428 -20.911 1.00 24.05 100 LYS A N 1
ATOM 729 C CA . LYS A 1 100 ? 9.738 66.751 -20.270 1.00 23.20 100 LYS A CA 1
ATOM 730 C C . LYS A 1 100 ? 9.871 68.002 -19.409 1.00 22.44 100 LYS A C 1
ATOM 731 O O . LYS A 1 100 ? 10.936 68.245 -18.832 1.00 22.41 100 LYS A O 1
ATOM 737 N N . PRO A 1 101 ? 8.794 68.805 -19.326 1.00 21.73 101 PRO A N 1
ATOM 738 C CA . PRO A 1 101 ? 8.780 69.928 -18.390 1.00 21.05 101 PRO A CA 1
ATOM 739 C C . PRO A 1 101 ? 8.836 69.441 -16.945 1.00 20.37 101 PRO A C 1
ATOM 740 O O . PRO A 1 101 ? 8.404 68.324 -16.644 1.00 20.17 101 PRO A O 1
ATOM 744 N N . ILE A 1 102 ? 9.377 70.281 -16.069 1.00 19.57 102 ILE A N 1
ATOM 745 C CA . ILE A 1 102 ? 9.564 69.931 -14.666 1.00 18.83 102 ILE A CA 1
ATOM 746 C C . ILE A 1 102 ? 8.962 71.005 -13.758 1.00 18.39 102 ILE A C 1
ATOM 747 O O . ILE A 1 102 ? 9.033 72.198 -14.065 1.00 18.12 102 ILE A O 1
ATOM 752 N N . VAL A 1 103 ? 8.347 70.573 -12.659 1.00 17.91 103 VAL A N 1
ATOM 753 C CA . VAL A 1 103 ? 7.806 71.500 -11.661 1.00 17.60 103 VAL A CA 1
ATOM 754 C C . VAL A 1 103 ? 8.198 71.092 -10.241 1.00 17.19 103 VAL A C 1
ATOM 755 O O . VAL A 1 103 ? 8.138 69.914 -9.886 1.00 16.95 103 VAL A O 1
ATOM 759 N N . GLY A 1 104 ? 8.623 72.073 -9.448 1.00 16.72 104 GLY A N 1
ATOM 760 C CA . GLY A 1 104 ? 8.914 71.861 -8.032 1.00 16.37 104 GLY A CA 1
ATOM 761 C C . GLY A 1 104 ? 7.668 72.126 -7.210 1.00 16.03 104 GLY A C 1
ATOM 762 O O . GLY A 1 104 ? 6.989 73.134 -7.411 1.00 15.99 104 GLY A O 1
ATOM 763 N N . VAL A 1 105 ? 7.373 71.220 -6.281 1.00 15.80 105 VAL A N 1
ATOM 764 C CA . VAL A 1 105 ? 6.127 71.264 -5.519 1.00 15.58 105 VAL A CA 1
ATOM 765 C C . VAL A 1 105 ? 6.388 71.424 -4.023 1.00 15.54 105 VAL A C 1
ATOM 766 O O . VAL A 1 105 ? 7.266 70.763 -3.465 1.00 15.42 105 VAL A O 1
ATOM 770 N N . ASN A 1 106 ? 5.626 72.312 -3.387 1.00 15.73 106 ASN A N 1
ATOM 771 C CA . ASN A 1 106 ? 5.641 72.446 -1.935 1.00 16.00 106 ASN A CA 1
ATOM 772 C C . ASN A 1 106 ? 4.913 71.265 -1.293 1.00 16.17 106 ASN A C 1
ATOM 773 O O . ASN A 1 106 ? 3.752 70.992 -1.604 1.00 15.99 106 ASN A O 1
ATOM 778 N N . HIS A 1 107 ? 5.621 70.578 -0.400 1.00 16.58 107 HIS A N 1
ATOM 779 C CA . HIS A 1 107 ? 5.158 69.347 0.244 1.00 16.99 107 HIS A CA 1
ATOM 780 C C . HIS A 1 107 ? 3.873 69.536 1.061 1.00 17.00 107 HIS A C 1
ATOM 781 O O . HIS A 1 107 ? 2.954 68.717 0.988 1.00 17.02 107 HIS A O 1
ATOM 788 N N . CYS A 1 108 ? 3.816 70.624 1.825 1.00 17.20 108 CYS A N 1
ATOM 789 C CA . CYS A 1 108 ? 2.670 70.914 2.688 1.00 17.38 108 CYS A CA 1
ATOM 790 C C . CYS A 1 108 ? 1.417 71.248 1.881 1.00 16.92 108 CYS A C 1
ATOM 791 O O . CYS A 1 108 ? 0.325 70.773 2.197 1.00 16.82 108 CYS A O 1
ATOM 794 N N . ILE A 1 109 ? 1.588 72.054 0.834 1.00 16.58 109 ILE A N 1
ATOM 795 C CA . ILE A 1 109 ? 0.498 72.402 -0.079 1.00 16.43 109 ILE A CA 1
ATOM 796 C C . ILE A 1 109 ? -0.057 71.146 -0.761 1.00 16.09 109 ILE A C 1
ATOM 797 O O . ILE A 1 109 ? -1.274 70.971 -0.859 1.00 15.88 109 ILE A O 1
ATOM 802 N N . ALA A 1 110 ? 0.846 70.271 -1.203 1.00 16.00 110 ALA A N 1
ATOM 803 C CA . ALA A 1 110 ? 0.472 69.024 -1.874 1.00 15.99 110 ALA A CA 1
ATOM 804 C C . ALA A 1 110 ? -0.430 68.134 -1.017 1.00 16.03 110 ALA A C 1
ATOM 805 O O . ALA A 1 110 ? -1.374 67.523 -1.529 1.00 15.96 110 ALA A O 1
ATOM 807 N N . HIS A 1 111 ? -0.142 68.074 0.284 1.00 16.11 111 HIS A N 1
ATOM 808 C CA . HIS A 1 111 ? -0.955 67.303 1.227 1.00 16.23 111 HIS A CA 1
ATOM 809 C C . HIS A 1 111 ? -2.425 67.726 1.217 1.00 16.31 111 HIS A C 1
ATOM 810 O O . HIS A 1 111 ? -3.314 66.884 1.324 1.00 16.31 111 HIS A O 1
ATOM 817 N N . VAL A 1 112 ? -2.674 69.029 1.092 1.00 16.41 112 VAL A N 1
ATOM 818 C CA . VAL A 1 112 ? -4.043 69.548 1.042 1.00 16.68 112 VAL A CA 1
ATOM 819 C C . VAL A 1 112 ? -4.631 69.436 -0.366 1.00 16.89 112 VAL A C 1
ATOM 820 O O . VAL A 1 112 ? -5.784 69.033 -0.536 1.00 16.79 112 VAL A O 1
ATOM 824 N N . GLU A 1 113 ? -3.824 69.781 -1.368 1.00 17.17 113 GLU A N 1
ATOM 825 C CA . GLU A 1 113 ? -4.275 69.820 -2.759 1.00 17.46 113 GLU A CA 1
ATOM 826 C C . GLU A 1 113 ? -4.798 68.486 -3.290 1.00 17.40 113 GLU A C 1
ATOM 827 O O . GLU A 1 113 ? -5.693 68.472 -4.133 1.00 17.43 113 GLU A O 1
ATOM 833 N N . ILE A 1 114 ? -4.252 67.376 -2.794 1.00 17.41 114 ILE A N 1
ATOM 834 C CA . ILE A 1 114 ? -4.668 66.044 -3.256 1.00 17.47 114 ILE A CA 1
ATOM 835 C C . ILE A 1 114 ? -6.154 65.756 -2.985 1.00 17.59 114 ILE A C 1
ATOM 836 O O . ILE A 1 114 ? -6.782 64.992 -3.720 1.00 17.46 114 ILE A O 1
ATOM 841 N N . THR A 1 115 ? -6.713 66.385 -1.950 1.00 17.80 115 THR A N 1
ATOM 842 C CA . THR A 1 115 ? -8.133 66.214 -1.614 1.00 18.25 115 THR A CA 1
ATOM 843 C C . THR A 1 115 ? -9.065 66.737 -2.715 1.00 18.77 115 THR A C 1
ATOM 844 O O . THR A 1 115 ? -10.218 66.309 -2.816 1.00 18.91 115 THR A O 1
ATOM 848 N N . LYS A 1 116 ? -8.555 67.651 -3.540 1.00 19.49 116 LYS A N 1
ATOM 849 C CA . LYS A 1 116 ? -9.343 68.264 -4.614 1.00 20.24 116 LYS A CA 1
ATOM 850 C C . LYS A 1 116 ? -9.617 67.305 -5.775 1.00 20.72 116 LYS A C 1
ATOM 851 O O . LYS A 1 116 ? -10.511 67.547 -6.589 1.00 20.73 116 LYS A O 1
ATOM 857 N N . MET A 1 117 ? -8.855 66.216 -5.840 1.00 21.30 117 MET A N 1
ATOM 858 C CA . MET A 1 117 ? -9.136 65.135 -6.781 1.00 22.20 117 MET A CA 1
ATOM 859 C C . MET A 1 117 ? -10.467 64.457 -6.437 1.00 22.05 117 MET A C 1
ATOM 860 O O . MET A 1 117 ? -11.113 63.855 -7.300 1.00 22.24 117 MET A O 1
ATOM 865 N N . PHE A 1 118 ? -10.870 64.581 -5.174 1.00 21.97 118 PHE A N 1
ATOM 866 C CA . PHE A 1 118 ? -12.073 63.933 -4.654 1.00 21.92 118 PHE A CA 1
ATOM 867 C C . PHE A 1 118 ? -13.276 64.874 -4.558 1.00 21.90 118 PHE A C 1
ATOM 868 O O . PHE A 1 118 ? -14.314 64.508 -4.002 1.00 22.12 118 PHE A O 1
ATOM 876 N N . GLY A 1 119 ? -13.130 66.083 -5.097 1.00 21.78 119 GLY A N 1
ATOM 877 C CA . GLY A 1 119 ? -14.239 67.031 -5.176 1.00 21.72 119 GLY A CA 1
ATOM 878 C C . GLY A 1 119 ? -14.246 68.110 -4.111 1.00 21.57 119 GLY A C 1
ATOM 879 O O . GLY A 1 119 ? -15.148 68.950 -4.084 1.00 21.80 119 GLY A O 1
ATOM 880 N N . VAL A 1 120 ? -13.250 68.087 -3.226 1.00 21.38 120 VAL A N 1
ATOM 881 C CA . VAL A 1 120 ? -13.072 69.156 -2.244 1.00 21.12 120 VAL A CA 1
ATOM 882 C C . VAL A 1 120 ? -12.694 70.435 -2.993 1.00 21.03 120 VAL A C 1
ATOM 883 O O . VAL A 1 120 ? -11.857 70.404 -3.897 1.00 21.16 120 VAL A O 1
ATOM 887 N N . LYS A 1 121 ? -13.326 71.549 -2.630 1.00 20.94 121 LYS A N 1
ATOM 888 C CA . LYS A 1 121 ? -13.181 72.789 -3.394 1.00 20.85 121 LYS A CA 1
ATOM 889 C C . LYS A 1 121 ? -12.211 73.793 -2.772 1.00 20.43 121 LYS A C 1
ATOM 890 O O . LYS A 1 121 ? -11.280 74.257 -3.439 1.00 20.54 121 LYS A O 1
ATOM 896 N N . ASP A 1 122 ? -12.435 74.119 -1.500 1.00 19.95 122 ASP A N 1
ATOM 897 C CA . ASP A 1 122 ? -11.728 75.209 -0.827 1.00 19.38 122 ASP A CA 1
ATOM 898 C C . ASP A 1 122 ? -11.759 74.996 0.693 1.00 18.64 122 ASP A C 1
ATOM 899 O O . ASP A 1 122 ? -12.529 75.654 1.397 1.00 18.70 122 ASP A O 1
ATOM 904 N N . PRO A 1 123 ? -10.929 74.064 1.203 1.00 17.91 123 PRO A N 1
ATOM 905 C CA . PRO A 1 123 ? -11.003 73.690 2.611 1.00 17.39 123 PRO A CA 1
ATOM 906 C C . PRO A 1 123 ? -10.054 74.435 3.546 1.00 16.84 123 PRO A C 1
ATOM 907 O O . PRO A 1 123 ? -9.081 75.047 3.102 1.00 16.74 123 PRO A O 1
ATOM 911 N N . VAL A 1 124 ? -10.360 74.377 4.838 1.00 16.40 124 VAL A N 1
ATOM 912 C CA . VAL A 1 124 ? -9.355 74.589 5.867 1.00 16.07 124 VAL A CA 1
ATOM 913 C C . VAL A 1 124 ? -8.677 73.232 6.039 1.00 15.94 124 VAL A C 1
ATOM 914 O O . VAL A 1 124 ? -9.345 72.220 6.267 1.00 16.08 124 VAL A O 1
ATOM 918 N N . GLY A 1 125 ? -7.356 73.208 5.898 1.00 15.65 125 GLY A N 1
ATOM 919 C CA . GLY A 1 125 ? -6.604 71.970 6.015 1.00 15.56 125 GLY A CA 1
ATOM 920 C C . GLY A 1 125 ? -5.893 71.850 7.343 1.00 15.58 125 GLY A C 1
ATOM 921 O O . GLY A 1 125 ? -5.197 72.775 7.767 1.00 15.39 125 GLY A O 1
ATOM 922 N N . LEU A 1 126 ? -6.086 70.714 8.008 1.00 15.51 126 LEU A N 1
ATOM 923 C CA . LEU A 1 126 ? -5.281 70.362 9.168 1.00 15.64 126 LEU A CA 1
ATOM 924 C C . LEU A 1 126 ? -4.258 69.330 8.720 1.00 15.53 126 LEU A C 1
ATOM 925 O O . LEU A 1 126 ? -4.595 68.175 8.455 1.00 15.49 126 LEU A O 1
ATOM 930 N N . TYR A 1 127 ? -3.012 69.773 8.614 1.00 15.63 127 TYR A N 1
ATOM 931 C CA . TYR A 1 127 ? -1.925 68.917 8.178 1.00 15.59 127 TYR A CA 1
ATOM 932 C C . TYR A 1 127 ? -1.074 68.513 9.377 1.00 15.50 127 TYR A C 1
ATOM 933 O O . TYR A 1 127 ? -0.419 69.348 10.003 1.00 15.07 127 TYR A O 1
ATOM 942 N N . VAL A 1 128 ? -1.109 67.223 9.695 1.00 15.25 128 VAL A N 1
ATOM 943 C CA . VAL A 1 128 ? -0.438 66.701 10.882 1.00 15.33 128 VAL A CA 1
ATOM 944 C C . VAL A 1 128 ? 0.407 65.474 10.550 1.00 15.43 128 VAL A C 1
ATOM 945 O O . VAL A 1 128 ? -0.101 64.467 10.056 1.00 15.30 128 VAL A O 1
ATOM 949 N N . SER A 1 129 ? 1.705 65.576 10.813 1.00 15.52 129 SER A N 1
ATOM 950 C CA . SER A 1 129 ? 2.635 64.494 10.516 1.00 16.02 129 SER A CA 1
ATOM 951 C C . SER A 1 129 ? 3.666 64.379 11.629 1.00 16.04 129 SER A C 1
ATOM 952 O O . SER A 1 129 ? 3.486 64.952 12.705 1.00 15.75 129 SER A O 1
ATOM 955 N N . GLY A 1 130 ? 4.743 63.643 11.361 1.00 16.25 130 GLY A N 1
ATOM 956 C CA . GLY A 1 130 ? 5.849 63.520 12.301 1.00 16.62 130 GLY A CA 1
ATOM 957 C C . GLY A 1 130 ? 6.469 64.867 12.607 1.00 16.88 130 GLY A C 1
ATOM 958 O O . GLY A 1 130 ? 6.429 65.325 13.750 1.00 16.89 130 GLY A O 1
ATOM 959 N N . GLY A 1 131 ? 7.011 65.512 11.576 1.00 17.14 131 GLY A N 1
ATOM 960 C CA . GLY A 1 131 ? 7.752 66.763 11.741 1.00 17.50 131 GLY A CA 1
ATOM 961 C C . GLY A 1 131 ? 6.967 68.031 11.455 1.00 17.82 131 GLY A C 1
ATOM 962 O O . GLY A 1 131 ? 7.421 69.131 11.784 1.00 18.17 131 GLY A O 1
ATOM 963 N N . ASN A 1 132 ? 5.795 67.884 10.842 1.00 17.74 132 ASN A N 1
ATOM 964 C CA . ASN A 1 132 ? 4.957 69.035 10.509 1.00 17.76 132 ASN A CA 1
ATOM 965 C C . ASN A 1 132 ? 3.614 69.040 11.228 1.00 17.28 132 ASN A C 1
ATOM 966 O O . ASN A 1 132 ? 3.014 67.988 11.461 1.00 17.29 132 ASN A O 1
ATOM 971 N N . THR A 1 133 ? 3.160 70.239 11.583 1.00 16.59 133 THR A N 1
ATOM 972 C CA . THR A 1 133 ? 1.817 70.456 12.108 1.00 16.28 133 THR A CA 1
ATOM 973 C C . THR A 1 133 ? 1.389 71.869 11.732 1.00 16.18 133 THR A C 1
ATOM 974 O O . THR A 1 133 ? 1.906 72.844 12.277 1.00 15.86 133 THR A O 1
ATOM 978 N N . GLN A 1 134 ? 0.464 71.965 10.780 1.00 16.02 134 GLN A N 1
ATOM 979 C CA . GLN A 1 134 ? 0.002 73.257 10.267 1.00 16.23 134 GLN A CA 1
ATOM 980 C C . GLN A 1 134 ? -1.498 73.262 10.014 1.00 15.80 134 GLN A C 1
ATOM 981 O O . GLN A 1 134 ? -2.064 72.261 9.569 1.00 15.68 134 GLN A O 1
ATOM 987 N N . VAL A 1 135 ? -2.127 74.401 10.294 1.00 15.46 135 VAL A N 1
ATOM 988 C CA . VAL A 1 135 ? -3.489 74.676 9.843 1.00 15.50 135 VAL A CA 1
ATOM 989 C C . VAL A 1 135 ? -3.385 75.717 8.731 1.00 15.62 135 VAL A C 1
ATOM 990 O O . VAL A 1 135 ? -2.886 76.825 8.950 1.00 15.56 135 VAL A O 1
ATOM 994 N N . LEU A 1 136 ? -3.841 75.346 7.537 1.00 15.72 136 LEU A N 1
ATOM 995 C CA . LEU A 1 136 ? -3.670 76.186 6.356 1.00 16.04 136 LEU A CA 1
ATOM 996 C C . LEU A 1 136 ? -4.946 76.299 5.529 1.00 16.02 136 LEU A C 1
ATOM 997 O O . LEU A 1 136 ? -5.759 75.374 5.492 1.00 16.01 136 LEU A O 1
ATOM 1002 N N . ALA A 1 137 ? -5.112 77.446 4.875 1.00 15.87 137 ALA A N 1
ATOM 1003 C CA . ALA A 1 137 ? -6.281 77.711 4.042 1.00 16.04 137 ALA A CA 1
ATOM 1004 C C . ALA A 1 137 ? -5.958 78.804 3.034 1.00 16.05 137 ALA A C 1
ATOM 1005 O O . ALA A 1 137 ? -5.122 79.670 3.299 1.00 15.99 137 ALA A O 1
ATOM 1007 N N . LEU A 1 138 ? -6.623 78.758 1.882 1.00 16.35 138 LEU A N 1
ATOM 1008 C CA . LEU A 1 138 ? -6.446 79.778 0.850 1.00 16.62 138 LEU A CA 1
ATOM 1009 C C . LEU A 1 138 ? -6.976 81.136 1.305 1.00 16.69 138 LEU A C 1
ATOM 1010 O O . LEU A 1 138 ? -8.141 81.265 1.687 1.00 16.59 138 LEU A O 1
ATOM 1015 N N . GLU A 1 139 ? -6.101 82.135 1.269 1.00 16.80 139 GLU A N 1
ATOM 1016 C CA . GLU A 1 139 ? -6.466 83.520 1.553 1.00 17.25 139 GLU A CA 1
ATOM 1017 C C . GLU A 1 139 ? -5.506 84.451 0.821 1.00 17.48 139 GLU A C 1
ATOM 1018 O O . GLU A 1 139 ? -4.288 84.315 0.942 1.00 17.61 139 GLU A O 1
ATOM 1024 N N . GLY A 1 140 ? -6.063 85.389 0.059 1.00 17.90 140 GLY A N 1
ATOM 1025 C CA . GLY A 1 140 ? -5.262 86.363 -0.683 1.00 18.35 140 GLY A CA 1
ATOM 1026 C C . GLY A 1 140 ? -4.391 85.752 -1.768 1.00 18.70 140 GLY A C 1
ATOM 1027 O O . GLY A 1 140 ? -3.302 86.255 -2.052 1.00 18.86 140 GLY A O 1
ATOM 1028 N N . GLY A 1 141 ? -4.870 84.661 -2.363 1.00 18.92 141 GLY A N 1
ATOM 1029 C CA . GLY A 1 141 ? -4.198 84.018 -3.495 1.00 19.20 141 GLY A CA 1
ATOM 1030 C C . GLY A 1 141 ? -3.102 83.038 -3.119 1.00 19.33 141 GLY A C 1
ATOM 1031 O O . GLY A 1 141 ? -2.394 82.527 -3.989 1.00 19.48 141 GLY A O 1
ATOM 1032 N N . ARG A 1 142 ? -2.958 82.783 -1.822 1.00 19.34 142 ARG A N 1
ATOM 1033 C CA . ARG A 1 142 ? -1.917 81.899 -1.305 1.00 19.47 142 ARG A CA 1
ATOM 1034 C C . ARG A 1 142 ? -2.456 81.093 -0.127 1.00 18.95 142 ARG A C 1
ATOM 1035 O O . ARG A 1 142 ? -3.477 81.453 0.464 1.00 18.76 142 ARG A O 1
ATOM 1043 N N . TYR A 1 143 ? -1.786 79.990 0.200 1.00 18.36 143 TYR A N 1
ATOM 1044 C CA . TYR A 1 143 ? -2.105 79.257 1.417 1.00 17.96 143 TYR A CA 1
ATOM 1045 C C . TYR A 1 143 ? -1.521 80.001 2.610 1.00 17.48 143 TYR A C 1
ATOM 1046 O O . TYR A 1 143 ? -0.302 80.107 2.749 1.00 17.33 143 TYR A O 1
ATOM 1055 N N . ARG A 1 144 ? -2.397 80.543 3.448 1.00 16.75 144 ARG A N 1
ATOM 1056 C CA . ARG A 1 144 ? -1.969 81.166 4.691 1.00 16.45 144 ARG A CA 1
ATOM 1057 C C . ARG A 1 144 ? -1.932 80.119 5.797 1.00 16.28 144 ARG A C 1
ATOM 1058 O O . ARG A 1 144 ? -2.852 79.307 5.927 1.00 15.98 144 ARG A O 1
ATOM 1066 N N . VAL A 1 145 ? -0.855 80.135 6.579 1.00 16.29 145 VAL A N 1
ATOM 1067 C CA . VAL A 1 145 ? -0.753 79.294 7.766 1.00 16.54 145 VAL A CA 1
ATOM 1068 C C . VAL A 1 145 ? -1.341 80.065 8.944 1.00 16.70 145 VAL A C 1
ATOM 1069 O O . VAL A 1 145 ? -0.812 81.100 9.355 1.00 16.84 145 VAL A O 1
ATOM 1073 N N . PHE A 1 146 ? -2.451 79.562 9.469 1.00 16.94 146 PHE A N 1
ATOM 1074 C CA . PHE A 1 146 ? -3.144 80.231 10.566 1.00 17.02 146 PHE A CA 1
ATOM 1075 C C . PHE A 1 146 ? -2.530 79.902 11.917 1.00 17.15 146 PHE A C 1
ATOM 1076 O O . PHE A 1 146 ? -2.462 80.752 12.808 1.00 17.52 146 PHE A O 1
ATOM 1084 N N . GLY A 1 147 ? -2.067 78.665 12.046 1.00 17.04 147 GLY A N 1
ATOM 1085 C CA . GLY A 1 147 ? -1.389 78.198 13.244 1.00 16.82 147 GLY A CA 1
ATOM 1086 C C . GLY A 1 147 ? -0.495 77.036 12.869 1.00 16.73 147 GLY A C 1
ATOM 1087 O O . GLY A 1 147 ? -0.802 76.284 11.945 1.00 16.41 147 GLY A O 1
ATOM 1088 N N . GLU A 1 148 ? 0.625 76.905 13.567 1.00 16.72 148 GLU A N 1
ATOM 1089 C CA . GLU A 1 148 ? 1.547 75.798 13.328 1.00 16.96 148 GLU A CA 1
ATOM 1090 C C . GLU A 1 148 ? 2.341 75.482 14.586 1.00 16.62 148 GLU A C 1
ATOM 1091 O O . GLU A 1 148 ? 2.323 76.253 15.545 1.00 16.39 148 GLU A O 1
ATOM 1097 N N . THR A 1 149 ? 3.034 74.349 14.587 1.00 16.59 149 THR A N 1
ATOM 1098 C CA . THR A 1 149 ? 3.838 73.988 15.748 1.00 16.54 149 THR A CA 1
ATOM 1099 C C . THR A 1 149 ? 5.046 74.910 15.921 1.00 16.61 149 THR A C 1
ATOM 1100 O O . THR A 1 149 ? 5.708 75.283 14.947 1.00 16.58 149 THR A O 1
ATOM 1104 N N . LEU A 1 150 ? 5.291 75.290 17.171 1.00 16.72 150 LEU A N 1
ATOM 1105 C CA . LEU A 1 150 ? 6.418 76.143 17.533 1.00 16.95 150 LEU A CA 1
ATOM 1106 C C . LEU A 1 150 ? 7.634 75.318 17.926 1.00 17.01 150 LEU A C 1
ATOM 1107 O O . LEU A 1 150 ? 8.733 75.854 18.073 1.00 17.10 150 LEU A O 1
ATOM 1112 N N . ASP A 1 151 ? 7.435 74.014 18.099 1.00 17.09 151 ASP A N 1
ATOM 1113 C CA . ASP A 1 151 ? 8.536 73.127 18.462 1.00 17.06 151 ASP A CA 1
ATOM 1114 C C . ASP A 1 151 ? 8.604 71.874 17.590 1.00 16.97 151 ASP A C 1
ATOM 1115 O O . ASP A 1 151 ? 9.364 71.826 16.617 1.00 17.27 151 ASP A O 1
ATOM 1120 N N . ILE A 1 152 ? 7.800 70.875 17.935 1.00 16.73 152 ILE A N 1
ATOM 1121 C CA . ILE A 1 152 ? 7.836 69.579 17.269 1.00 16.52 152 ILE A CA 1
ATOM 1122 C C . ILE A 1 152 ? 6.475 69.253 16.661 1.00 16.13 152 ILE A C 1
ATOM 1123 O O . ILE A 1 152 ? 5.444 69.704 17.160 1.00 15.91 152 ILE A O 1
ATOM 1128 N N . GLY A 1 153 ? 6.478 68.483 15.577 1.00 15.94 153 GLY A N 1
ATOM 1129 C CA . GLY A 1 153 ? 5.229 68.013 14.982 1.00 15.64 153 GLY A CA 1
ATOM 1130 C C . GLY A 1 153 ? 4.523 67.086 15.951 1.00 15.62 153 GLY A C 1
ATOM 1131 O O . GLY A 1 153 ? 5.173 66.422 16.766 1.00 15.72 153 GLY A O 1
ATOM 1132 N N . ILE A 1 154 ? 3.195 67.043 15.878 1.00 15.41 154 ILE A N 1
ATOM 1133 C CA . ILE A 1 154 ? 2.414 66.202 16.792 1.00 15.25 154 ILE A CA 1
ATOM 1134 C C . ILE A 1 154 ? 2.821 64.728 16.691 1.00 15.09 154 ILE A C 1
ATOM 1135 O O . ILE A 1 154 ? 2.926 64.041 17.709 1.00 15.00 154 ILE A O 1
ATOM 1140 N N . GLY A 1 155 ? 3.072 64.262 15.468 1.00 15.02 155 GLY A N 1
ATOM 1141 C CA . GLY A 1 155 ? 3.544 62.898 15.236 1.00 15.11 155 GLY A CA 1
ATOM 1142 C C . GLY A 1 155 ? 4.825 62.600 15.991 1.00 15.25 155 GLY A C 1
ATOM 1143 O O . GLY A 1 155 ? 4.922 61.575 16.672 1.00 15.25 155 GLY A O 1
ATOM 1144 N N . ASN A 1 156 ? 5.803 63.502 15.889 1.00 15.33 156 ASN A N 1
ATOM 1145 C CA . ASN A 1 156 ? 7.059 63.344 16.626 1.00 15.69 156 ASN A CA 1
ATOM 1146 C C . ASN A 1 156 ? 6.863 63.359 18.138 1.00 15.41 156 ASN A C 1
ATOM 1147 O O . ASN A 1 156 ? 7.500 62.583 18.850 1.00 15.30 156 ASN A O 1
ATOM 1152 N N . ALA A 1 157 ? 5.987 64.240 18.619 1.00 15.12 157 ALA A N 1
ATOM 1153 C CA . ALA A 1 157 ? 5.668 64.316 20.043 1.00 15.03 157 ALA A CA 1
ATOM 1154 C C . ALA A 1 157 ? 5.131 62.972 20.535 1.00 14.98 157 ALA A C 1
ATOM 1155 O O . ALA A 1 157 ? 5.569 62.462 21.567 1.00 14.78 157 ALA A O 1
ATOM 1157 N N . ILE A 1 158 ? 4.204 62.395 19.772 1.00 14.76 158 ILE A N 1
ATOM 1158 C CA . ILE A 1 158 ? 3.650 61.078 20.094 1.00 15.06 158 ILE A CA 1
ATOM 1159 C C . ILE A 1 158 ? 4.729 59.986 20.014 1.00 14.98 158 ILE A C 1
ATOM 1160 O O . ILE A 1 158 ? 4.778 59.093 20.870 1.00 14.91 158 ILE A O 1
ATOM 1165 N N . ASP A 1 159 ? 5.595 60.076 19.001 1.00 14.86 159 ASP A N 1
ATOM 1166 C CA . ASP A 1 159 ? 6.693 59.118 18.808 1.00 14.99 159 ASP A CA 1
ATOM 1167 C C . ASP A 1 159 ? 7.682 59.114 19.975 1.00 14.81 159 ASP A C 1
ATOM 1168 O O . ASP A 1 159 ? 8.133 58.049 20.408 1.00 14.71 159 ASP A O 1
ATOM 1173 N N . VAL A 1 160 ? 8.015 60.304 20.476 1.00 14.67 160 VAL A N 1
ATOM 1174 C CA . VAL A 1 160 ? 8.920 60.433 21.623 1.00 14.60 160 VAL A CA 1
ATOM 1175 C C . VAL A 1 160 ? 8.279 59.846 22.885 1.00 14.78 160 VAL A C 1
ATOM 1176 O O . VAL A 1 160 ? 8.919 59.090 23.622 1.00 14.63 160 VAL A O 1
ATOM 1180 N N . PHE A 1 161 ? 7.012 60.188 23.113 1.00 14.82 161 PHE A N 1
ATOM 1181 C CA . PHE A 1 161 ? 6.244 59.647 24.231 1.00 15.21 161 PHE A CA 1
ATOM 1182 C C . PHE A 1 161 ? 6.200 58.123 24.149 1.00 15.19 161 PHE A C 1
ATOM 1183 O O . PHE A 1 161 ? 6.465 57.436 25.134 1.00 15.11 161 PHE A O 1
ATOM 1191 N N . ALA A 1 162 ? 5.896 57.609 22.960 1.00 15.38 162 ALA A N 1
ATOM 1192 C CA . ALA A 1 162 ? 5.877 56.167 22.714 1.00 15.57 162 ALA A CA 1
ATOM 1193 C C . ALA A 1 162 ? 7.218 55.508 23.037 1.00 15.80 162 ALA A C 1
ATOM 1194 O O . ALA A 1 162 ? 7.258 54.485 23.722 1.00 15.92 162 ALA A O 1
ATOM 1196 N N . ARG A 1 163 ? 8.307 56.102 22.550 1.00 15.77 163 ARG A N 1
ATOM 1197 C CA . ARG A 1 163 ? 9.655 55.582 22.789 1.00 16.15 163 ARG A CA 1
ATOM 1198 C C . ARG A 1 163 ? 9.952 55.461 24.289 1.00 16.28 163 ARG A C 1
ATOM 1199 O O . ARG A 1 163 ? 10.458 54.432 24.748 1.00 16.21 163 ARG A O 1
ATOM 1207 N N . GLU A 1 164 ? 9.614 56.508 25.039 1.00 16.43 164 GLU A N 1
ATOM 1208 C CA . GLU A 1 164 ? 9.755 56.525 26.497 1.00 16.82 164 GLU A CA 1
ATOM 1209 C C . GLU A 1 164 ? 9.022 55.348 27.149 1.00 17.06 164 GLU A C 1
ATOM 1210 O O . GLU A 1 164 ? 9.546 54.707 28.061 1.00 17.14 164 GLU A O 1
ATOM 1216 N N . LEU A 1 165 ? 7.820 55.065 26.654 1.00 17.29 165 LEU A N 1
ATOM 1217 C CA . LEU A 1 165 ? 6.957 54.018 27.207 1.00 17.65 165 LEU A CA 1
ATOM 1218 C C . LEU A 1 165 ? 7.321 52.599 26.754 1.00 17.90 165 LEU A C 1
ATOM 1219 O O . LEU A 1 165 ? 6.734 51.624 27.234 1.00 18.00 165 LEU A O 1
ATOM 1224 N N . GLY A 1 166 ? 8.282 52.487 25.839 1.00 18.19 166 GLY A N 1
ATOM 1225 C CA . GLY A 1 166 ? 8.718 51.186 25.325 1.00 18.85 166 GLY A CA 1
ATOM 1226 C C . GLY A 1 166 ? 7.984 50.758 24.069 1.00 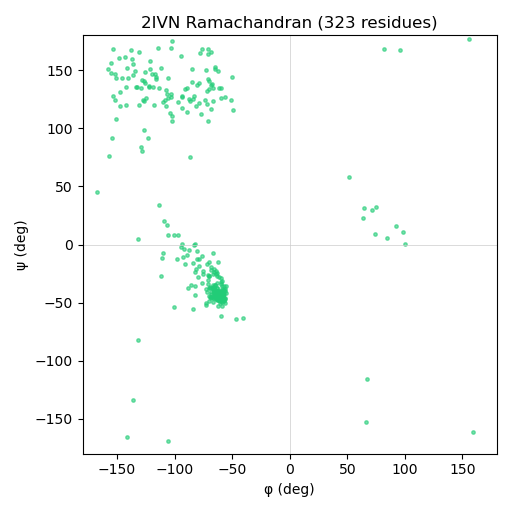19.36 166 GLY A C 1
ATOM 1227 O O . GLY A 1 166 ? 8.017 49.583 23.689 1.00 19.38 166 GLY A O 1
ATOM 1228 N N . LEU A 1 167 ? 7.320 51.721 23.433 1.00 19.73 167 LEU A N 1
ATOM 1229 C CA . LEU A 1 167 ? 6.581 51.510 22.194 1.00 20.32 167 LEU A CA 1
ATOM 1230 C C . LEU A 1 167 ? 7.422 52.041 21.039 1.00 20.62 167 LEU A C 1
ATOM 1231 O O . LEU A 1 167 ? 7.617 53.255 20.903 1.00 20.89 167 LEU A O 1
ATOM 1236 N N . GLY A 1 168 ? 7.919 51.126 20.214 1.00 20.95 168 GLY A N 1
ATOM 1237 C CA . GLY A 1 168 ? 8.809 51.472 19.107 1.00 20.92 168 GLY A CA 1
ATOM 1238 C C . GLY A 1 168 ? 8.122 52.192 17.962 1.00 20.88 168 GLY A C 1
ATOM 1239 O O . GLY A 1 168 ? 6.893 52.250 17.891 1.00 21.22 168 GLY A O 1
ATOM 1240 N N . PHE A 1 169 ? 8.928 52.736 17.058 1.00 20.72 169 PHE A N 1
ATOM 1241 C CA . PHE A 1 169 ? 8.427 53.492 15.915 1.00 20.48 169 PHE A CA 1
ATOM 1242 C C . PHE A 1 169 ? 7.669 52.585 14.938 1.00 20.00 169 PHE A C 1
ATOM 1243 O O . PHE A 1 169 ? 8.117 51.467 14.670 1.00 20.01 169 PHE A O 1
ATOM 1251 N N . PRO A 1 170 ? 6.520 53.056 14.405 1.00 19.56 170 PRO A N 1
ATOM 1252 C CA . PRO A 1 170 ? 5.862 54.340 14.677 1.00 19.08 170 PRO A CA 1
ATOM 1253 C C . PRO A 1 170 ? 5.068 54.344 15.983 1.00 18.52 170 PRO A C 1
ATOM 1254 O O . PRO A 1 170 ? 4.377 53.373 16.299 1.00 18.73 170 PRO A O 1
ATOM 1258 N N . GLY A 1 171 ? 5.167 55.442 16.726 1.00 17.98 171 GLY A N 1
ATOM 1259 C CA . GLY A 1 171 ? 4.509 55.556 18.021 1.00 17.22 171 GLY A CA 1
ATOM 1260 C C . GLY A 1 171 ? 3.012 55.795 17.958 1.00 16.85 171 GLY A C 1
ATOM 1261 O O . GLY A 1 171 ? 2.273 55.329 18.825 1.00 16.74 171 GLY A O 1
ATOM 1262 N N . GLY A 1 172 ? 2.573 56.522 16.931 1.00 16.57 172 GLY A N 1
ATOM 1263 C CA . GLY A 1 172 ? 1.173 56.924 16.779 1.00 16.30 172 GLY A CA 1
ATOM 1264 C C . GLY A 1 172 ? 0.124 55.842 16.992 1.00 16.17 172 GLY A C 1
ATOM 1265 O O . GLY A 1 172 ? -0.687 55.941 17.918 1.00 16.21 172 GLY A O 1
ATOM 1266 N N . PRO A 1 173 ? 0.123 54.802 16.134 1.00 16.04 173 PRO A N 1
ATOM 1267 C CA . PRO A 1 173 ? -0.849 53.711 16.268 1.00 15.88 173 PRO A CA 1
ATOM 1268 C C . PRO A 1 173 ? -0.807 53.019 17.633 1.00 15.78 173 PRO A C 1
ATOM 1269 O O . PRO A 1 173 ? -1.851 52.622 18.156 1.00 15.87 173 PRO A O 1
ATOM 1273 N N . LYS A 1 174 ? 0.391 52.893 18.201 1.00 15.59 174 LYS A N 1
ATOM 1274 C CA . LYS A 1 174 ? 0.580 52.217 19.486 1.00 15.44 174 LYS A CA 1
ATOM 1275 C C . LYS A 1 174 ? 0.004 53.031 20.643 1.00 15.26 174 LYS A C 1
ATOM 1276 O O . LYS A 1 174 ? -0.674 52.486 21.516 1.00 15.25 174 LYS A O 1
ATOM 1282 N N . VAL A 1 175 ? 0.268 54.337 20.632 1.00 14.99 175 VAL A N 1
ATOM 1283 C CA . VAL A 1 175 ? -0.294 55.251 21.628 1.00 14.89 175 VAL A CA 1
ATOM 1284 C C . VAL A 1 175 ? -1.815 55.352 21.476 1.00 14.95 175 VAL A C 1
ATOM 1285 O O . VAL A 1 175 ? -2.535 55.450 22.473 1.00 15.00 175 VAL A O 1
ATOM 1289 N N . GLU A 1 176 ? -2.296 55.316 20.232 1.00 15.04 176 GLU A N 1
ATOM 1290 C CA . GLU A 1 176 ? -3.739 55.325 19.967 1.00 15.52 176 GLU A CA 1
ATOM 1291 C C . GLU A 1 176 ? -4.433 54.129 20.617 1.00 15.70 176 GLU A C 1
ATOM 1292 O O . GLU A 1 176 ? -5.502 54.275 21.215 1.00 15.46 176 GLU A O 1
ATOM 1298 N N . LYS A 1 177 ? -3.811 52.957 20.502 1.00 16.22 177 LYS A N 1
ATOM 1299 C CA . LYS A 1 177 ? -4.339 51.729 21.091 1.00 16.75 177 LYS A CA 1
ATOM 1300 C C . LYS A 1 177 ? -4.402 51.809 22.619 1.00 16.93 177 LYS A C 1
ATOM 1301 O O . LYS A 1 177 ? -5.423 51.459 23.216 1.00 16.94 177 LYS A O 1
ATOM 1307 N N . LEU A 1 178 ? -3.319 52.276 23.240 1.00 17.09 178 LEU A N 1
ATOM 1308 C CA . LEU A 1 178 ? -3.275 52.470 24.691 1.00 17.51 178 LEU A CA 1
ATOM 1309 C C . LEU A 1 178 ? -4.356 53.442 25.156 1.00 17.74 178 LEU A C 1
ATOM 1310 O O . LEU A 1 178 ? -5.022 53.203 26.165 1.00 17.86 178 LEU A O 1
ATOM 1315 N N . ALA A 1 179 ? -4.516 54.532 24.407 1.00 18.11 179 ALA A N 1
ATOM 1316 C CA . ALA A 1 179 ? -5.482 55.584 24.719 1.00 18.64 179 ALA A CA 1
ATOM 1317 C C . ALA A 1 179 ? -6.921 55.069 24.767 1.00 19.27 179 ALA A C 1
ATOM 1318 O O . ALA A 1 179 ? -7.729 55.544 25.565 1.00 19.10 179 ALA A O 1
ATOM 1320 N N . GLU A 1 180 ? -7.226 54.091 23.915 1.00 20.05 180 GLU A N 1
ATOM 1321 C CA . GLU A 1 180 ? -8.550 53.463 23.884 1.00 21.12 180 GLU A CA 1
ATOM 1322 C C . GLU A 1 180 ? -8.877 52.743 25.194 1.00 21.55 180 GLU A C 1
ATOM 1323 O O . GLU A 1 180 ? -10.048 52.574 25.539 1.00 21.66 180 GLU A O 1
ATOM 1329 N N . LYS A 1 181 ? -7.833 52.342 25.918 1.00 22.24 181 LYS A N 1
ATOM 1330 C CA . LYS A 1 181 ? -7.969 51.618 27.183 1.00 23.02 181 LYS A CA 1
ATOM 1331 C C . LYS A 1 181 ? -7.939 52.538 28.411 1.00 23.38 181 LYS A C 1
ATOM 1332 O O . LYS A 1 181 ? -8.089 52.074 29.547 1.00 23.50 181 LYS A O 1
ATOM 1338 N N . GLY A 1 182 ? -7.745 53.836 28.177 1.00 23.81 182 GLY A N 1
ATOM 1339 C CA . GLY A 1 182 ? -7.734 54.837 29.247 1.00 24.36 182 GLY A CA 1
ATOM 1340 C C . GLY A 1 182 ? -9.115 55.080 29.828 1.00 24.84 182 GLY A C 1
ATOM 1341 O O . GLY A 1 182 ? -10.111 55.084 29.100 1.00 25.00 182 GLY A O 1
ATOM 1342 N N . GLU A 1 183 ? -9.173 55.288 31.142 1.00 25.26 183 GLU A N 1
ATOM 1343 C CA . GLU A 1 183 ? -10.448 55.447 31.854 1.00 25.86 183 GLU A CA 1
ATOM 1344 C C . GLU A 1 183 ? -10.473 56.660 32.793 1.00 25.81 183 GLU A C 1
ATOM 1345 O O . GLU A 1 183 ? -11.447 56.874 33.521 1.00 25.99 183 GLU A O 1
ATOM 1351 N N . LYS A 1 184 ? -9.401 57.449 32.768 1.00 25.78 184 LYS A N 1
ATOM 1352 C CA . LYS A 1 184 ? -9.284 58.632 33.615 1.00 25.82 184 LYS A CA 1
ATOM 1353 C C . LYS A 1 184 ? -8.477 59.713 32.907 1.00 25.48 184 LYS A C 1
ATOM 1354 O O . LYS A 1 184 ? -7.396 59.437 32.376 1.00 25.41 184 LYS A O 1
ATOM 1360 N N . TYR A 1 185 ? -9.001 60.936 32.891 1.00 25.20 185 TYR A N 1
ATOM 1361 C CA . TYR A 1 185 ? -8.230 62.061 32.376 1.00 24.97 185 TYR A CA 1
ATOM 1362 C C . TYR A 1 185 ? -7.293 62.608 33.446 1.00 24.73 185 TYR A C 1
ATOM 1363 O O . TYR A 1 185 ? -7.711 62.909 34.568 1.00 24.65 185 TYR A O 1
ATOM 1372 N N . ILE A 1 186 ? -6.023 62.721 33.076 1.00 24.39 186 ILE A N 1
ATOM 1373 C CA . ILE A 1 186 ? -4.995 63.294 33.931 1.00 24.20 186 ILE A CA 1
ATOM 1374 C C . ILE A 1 186 ? -4.620 64.654 33.350 1.00 24.15 186 ILE A C 1
ATOM 1375 O O . ILE A 1 186 ? -4.257 64.754 32.175 1.00 23.94 186 ILE A O 1
ATOM 1380 N N . GLU A 1 187 ? -4.728 65.695 34.172 1.00 24.06 187 GLU A N 1
ATOM 1381 C CA . GLU A 1 187 ? -4.444 67.064 33.739 1.00 24.13 187 GLU A CA 1
ATOM 1382 C C . GLU A 1 187 ? -3.039 67.220 33.159 1.00 23.55 187 GLU A C 1
ATOM 1383 O O . GLU A 1 187 ? -2.046 66.833 33.778 1.00 23.48 187 GLU A O 1
ATOM 1389 N N . LEU A 1 188 ? -2.983 67.767 31.948 1.00 23.04 188 LEU A N 1
ATOM 1390 C CA . LEU A 1 188 ? -1.731 68.025 31.246 1.00 22.55 188 LEU A CA 1
ATOM 1391 C C . LEU A 1 188 ? -1.786 69.420 30.614 1.00 22.37 188 LEU A C 1
ATOM 1392 O O . LEU A 1 188 ? -2.879 69.928 30.355 1.00 22.26 188 LEU A O 1
ATOM 1397 N N . PRO A 1 189 ? -0.614 70.048 30.372 1.00 22.30 189 PRO A N 1
ATOM 1398 C CA . PRO A 1 189 ? -0.565 71.418 29.842 1.00 22.30 189 PRO A CA 1
ATOM 1399 C C . PRO A 1 189 ? -1.256 71.560 28.487 1.00 22.38 189 PRO A C 1
ATOM 1400 O O . PRO A 1 189 ? -1.051 70.729 27.599 1.00 22.31 189 PRO A O 1
ATOM 1404 N N . TYR A 1 190 ? -2.067 72.607 28.335 1.00 22.38 190 TYR A N 1
ATOM 1405 C CA . TYR A 1 190 ? -2.770 72.849 27.075 1.00 22.52 190 TYR A CA 1
ATOM 1406 C C . TYR A 1 190 ? -1.792 73.276 25.986 1.00 22.06 190 TYR A C 1
ATOM 1407 O O . TYR A 1 190 ? -0.862 74.044 26.240 1.00 22.21 190 TYR A O 1
ATOM 1416 N N . ALA A 1 191 ? -2.015 72.772 24.776 1.00 21.55 191 ALA A N 1
ATOM 1417 C CA . ALA A 1 191 ? -1.028 72.863 23.703 1.00 21.12 191 ALA A CA 1
ATOM 1418 C C . ALA A 1 191 ? -1.236 74.025 22.726 1.00 20.82 191 ALA A C 1
ATOM 1419 O O . ALA A 1 191 ? -0.551 74.102 21.707 1.00 20.82 191 ALA A O 1
ATOM 1421 N N . VAL A 1 192 ? -2.173 74.921 23.033 1.00 20.49 192 VAL A N 1
ATOM 1422 C CA . VAL A 1 192 ? -2.354 76.136 22.234 1.00 20.20 192 VAL A CA 1
ATOM 1423 C C . VAL A 1 192 ? -1.550 77.277 22.854 1.00 20.19 192 VAL A C 1
ATOM 1424 O O . VAL A 1 192 ? -1.673 77.557 24.050 1.00 20.01 192 VAL A O 1
ATOM 1428 N N . LYS A 1 193 ? -0.718 77.913 22.032 1.00 20.05 193 LYS A N 1
ATOM 1429 C CA . LYS A 1 193 ? 0.060 79.075 22.442 1.00 20.03 193 LYS A CA 1
ATOM 1430 C C . LYS A 1 193 ? -0.205 80.205 21.451 1.00 19.79 193 LYS A C 1
ATOM 1431 O O . LYS A 1 193 ? 0.379 80.239 20.366 1.00 19.62 193 LYS A O 1
ATOM 1437 N N . GLY A 1 194 ? -1.098 81.117 21.831 1.00 19.47 194 GLY A N 1
ATOM 1438 C CA . GLY A 1 194 ? -1.569 82.165 20.930 1.00 19.26 194 GLY A CA 1
ATOM 1439 C C . GLY A 1 194 ? -2.389 81.557 19.807 1.00 19.10 194 GLY A C 1
ATOM 1440 O O . GLY A 1 194 ? -3.447 80.975 20.049 1.00 19.14 194 GLY A O 1
ATOM 1441 N N . MET A 1 195 ? -1.887 81.688 18.581 1.00 18.84 195 MET A N 1
ATOM 1442 C CA . MET A 1 195 ? -2.506 81.081 17.404 1.00 18.86 195 MET A CA 1
ATOM 1443 C C . MET A 1 195 ? -1.943 79.695 17.139 1.00 18.39 195 MET A C 1
ATOM 1444 O O . MET A 1 195 ? -2.528 78.904 16.396 1.00 18.20 195 MET A O 1
ATOM 1449 N N . ASP A 1 196 ? -0.803 79.413 17.758 1.00 18.01 196 ASP A N 1
ATOM 1450 C CA . ASP A 1 196 ? 0.024 78.277 17.381 1.00 17.67 196 ASP A CA 1
ATOM 1451 C C . ASP A 1 196 ? -0.097 77.075 18.311 1.00 17.54 196 ASP A C 1
ATOM 1452 O O . ASP A 1 196 ? -0.784 77.128 19.332 1.00 17.47 196 ASP A O 1
ATOM 1457 N N . LEU A 1 197 ? 0.574 75.992 17.924 1.00 17.28 197 LEU A N 1
ATOM 1458 C CA . LEU A 1 197 ? 0.650 74.774 18.721 1.00 17.03 197 LEU A CA 1
ATOM 1459 C C . LEU A 1 197 ? 2.025 74.648 19.362 1.00 16.87 197 LEU A C 1
ATOM 1460 O O . LEU A 1 197 ? 3.038 75.004 18.759 1.00 16.68 197 LEU A O 1
ATOM 1465 N N . SER A 1 198 ? 2.054 74.132 20.586 1.00 16.74 198 SER A N 1
ATOM 1466 C CA . SER A 1 198 ? 3.307 73.845 21.273 1.00 16.79 198 SER A CA 1
ATOM 1467 C C . SER A 1 198 ? 3.140 72.556 22.066 1.00 16.43 198 SER A C 1
ATOM 1468 O O . SER A 1 198 ? 2.277 72.473 22.940 1.00 16.53 198 SER A O 1
ATOM 1471 N N . PHE A 1 199 ? 3.958 71.554 21.752 1.00 16.07 199 PHE A N 1
ATOM 1472 C CA . PHE A 1 199 ? 3.798 70.226 22.350 1.00 15.72 199 PHE A CA 1
ATOM 1473 C C . PHE A 1 199 ? 4.910 69.826 23.321 1.00 15.86 199 PHE A C 1
ATOM 1474 O O . PHE A 1 199 ? 4.777 68.827 24.035 1.00 15.72 199 PHE A O 1
ATOM 1482 N N . SER A 1 200 ? 6.000 70.593 23.350 1.00 15.89 200 SER A N 1
ATOM 1483 C CA . SER A 1 200 ? 7.152 70.232 24.181 1.00 16.22 200 SER A CA 1
ATOM 1484 C C . SER A 1 200 ? 6.806 70.191 25.670 1.00 16.21 200 SER A C 1
ATOM 1485 O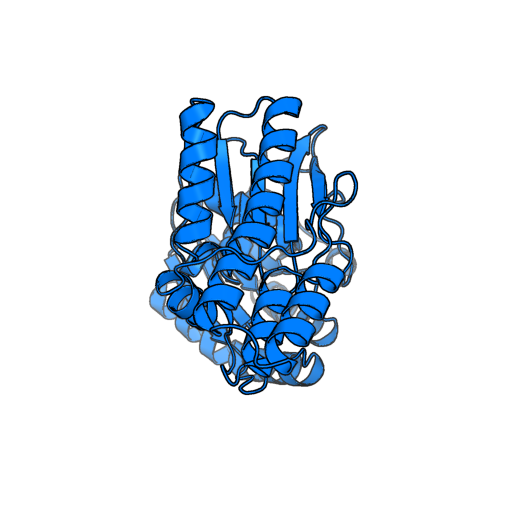 O . SER A 1 200 ? 7.213 69.265 26.374 1.00 16.25 200 SER A O 1
ATOM 1488 N N . GLY A 1 201 ? 6.048 71.185 26.135 1.00 16.26 201 GLY A N 1
ATOM 1489 C CA . GLY A 1 201 ? 5.599 71.241 27.531 1.00 16.35 201 GLY A CA 1
ATOM 1490 C C . GLY A 1 201 ? 4.698 70.074 27.900 1.00 16.63 201 GLY A C 1
ATOM 1491 O O . GLY A 1 201 ? 4.850 69.471 28.965 1.00 16.42 201 GLY A O 1
ATOM 1492 N N . LEU A 1 202 ? 3.761 69.762 27.007 1.00 16.66 202 LEU A N 1
ATOM 1493 C CA . LEU A 1 202 ? 2.849 68.632 27.176 1.00 16.87 202 LEU A CA 1
ATOM 1494 C C . LEU A 1 202 ? 3.613 67.310 27.242 1.00 16.92 202 LEU A C 1
ATOM 1495 O O . LEU A 1 202 ? 3.376 66.490 28.134 1.00 16.85 202 LEU A O 1
ATOM 1500 N N . LEU A 1 203 ? 4.536 67.128 26.301 1.00 16.83 203 LEU A N 1
ATOM 1501 C CA . LEU A 1 203 ? 5.340 65.913 26.203 1.00 16.89 203 LEU A CA 1
ATOM 1502 C C . LEU A 1 203 ? 6.214 65.692 27.439 1.00 16.95 203 LEU A C 1
ATOM 1503 O O . LEU A 1 203 ? 6.243 64.592 27.992 1.00 16.97 203 LEU A O 1
ATOM 1508 N N . THR A 1 204 ? 6.912 66.739 27.874 1.00 17.03 204 THR A N 1
ATOM 1509 C CA . THR A 1 204 ? 7.814 66.628 29.021 1.00 17.17 204 THR A CA 1
ATOM 1510 C C . THR A 1 204 ? 7.055 66.367 30.323 1.00 17.22 204 THR A C 1
ATOM 1511 O O . THR A 1 204 ? 7.518 65.594 31.161 1.00 17.33 204 THR A O 1
ATOM 1515 N N . GLU A 1 205 ? 5.892 66.998 30.483 1.00 17.19 205 GLU A N 1
ATOM 1516 C CA . GLU A 1 205 ? 5.041 66.749 31.649 1.00 17.27 205 GLU A CA 1
ATOM 1517 C C . GLU A 1 205 ? 4.524 65.309 31.655 1.00 16.84 205 GLU A C 1
ATOM 1518 O O . GLU A 1 205 ? 4.541 64.645 32.694 1.00 16.50 205 GLU A O 1
ATOM 1524 N N . ALA A 1 206 ? 4.083 64.830 30.492 1.00 16.33 206 ALA A N 1
ATOM 1525 C CA . ALA A 1 206 ? 3.607 63.453 30.355 1.00 16.16 206 ALA A CA 1
ATOM 1526 C C . ALA A 1 206 ? 4.692 62.440 30.728 1.00 16.11 206 ALA A C 1
ATOM 1527 O O . ALA A 1 206 ? 4.420 61.452 31.416 1.00 15.93 206 ALA A O 1
ATOM 1529 N N . ILE A 1 207 ? 5.921 62.700 30.281 1.00 16.07 207 ILE A N 1
ATOM 1530 C CA . ILE A 1 207 ? 7.066 61.846 30.606 1.00 16.23 207 ILE A CA 1
ATOM 1531 C C . ILE A 1 207 ? 7.379 61.883 32.107 1.00 16.50 207 ILE A C 1
ATOM 1532 O O . ILE A 1 207 ? 7.618 60.838 32.717 1.00 16.37 207 ILE A O 1
ATOM 1537 N N . ARG A 1 208 ? 7.364 63.079 32.697 1.00 16.85 208 ARG A N 1
ATOM 1538 C CA . ARG A 1 208 ? 7.581 63.223 34.141 1.00 17.41 208 ARG A CA 1
ATOM 1539 C C . ARG A 1 208 ? 6.552 62.433 34.945 1.00 17.40 208 ARG A C 1
ATOM 1540 O O . ARG A 1 208 ? 6.907 61.748 35.909 1.00 17.54 208 ARG A O 1
ATOM 1548 N N . LYS A 1 209 ? 5.287 62.521 34.539 1.00 17.42 209 LYS A N 1
ATOM 1549 C CA . LYS A 1 209 ? 4.213 61.776 35.201 1.00 17.42 209 LYS A CA 1
ATOM 1550 C C . LYS A 1 209 ? 4.374 60.267 35.021 1.00 17.30 209 LYS A C 1
ATOM 1551 O O . LYS A 1 209 ? 4.100 59.498 35.942 1.00 17.30 209 LYS A O 1
ATOM 1557 N N . TYR A 1 210 ? 4.830 59.852 33.841 1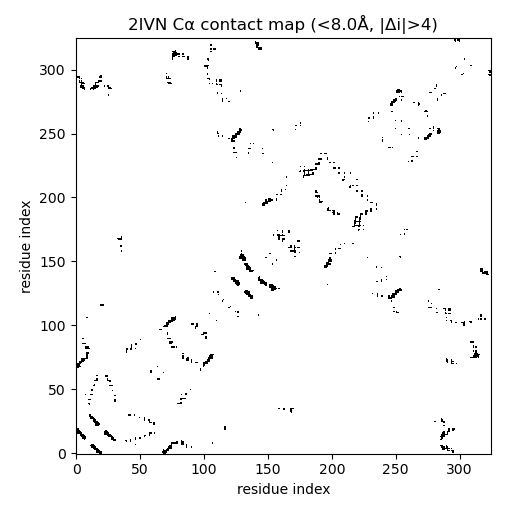.00 17.01 210 TYR A N 1
ATOM 1558 C CA . TYR A 1 210 ? 5.121 58.441 33.586 1.00 17.10 210 TYR A CA 1
ATOM 1559 C C . TYR A 1 210 ? 6.219 57.912 34.512 1.00 17.18 210 TYR A C 1
ATOM 1560 O O . TYR A 1 210 ? 6.086 56.832 35.095 1.00 17.16 210 TYR A O 1
ATOM 1569 N N . ARG A 1 211 ? 7.293 58.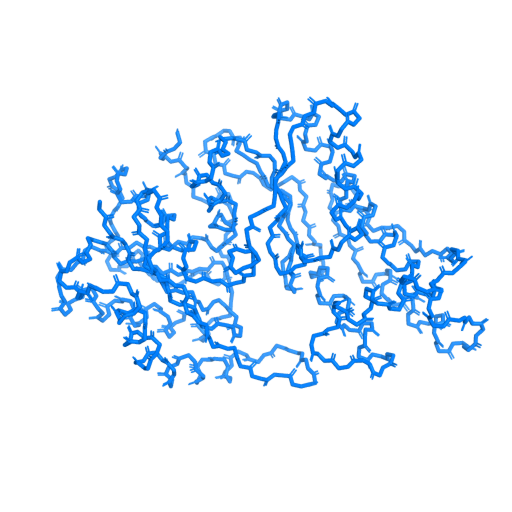684 34.650 1.00 17.28 211 ARG A N 1
ATOM 1570 C CA . ARG A 1 211 ? 8.444 58.275 35.458 1.00 17.59 211 ARG A CA 1
ATOM 1571 C C . ARG A 1 211 ? 8.132 58.231 36.953 1.00 17.94 211 ARG A C 1
ATOM 1572 O O . ARG A 1 211 ? 8.843 57.574 37.719 1.00 18.23 211 ARG A O 1
ATOM 1580 N N . SER A 1 212 ? 7.064 58.918 37.357 1.00 18.18 212 SER A N 1
ATOM 1581 C CA . SER A 1 212 ? 6.633 58.936 38.757 1.00 18.55 212 SER A CA 1
ATOM 1582 C C . SER A 1 212 ? 6.066 57.588 39.205 1.00 18.89 212 SER A C 1
ATOM 1583 O O . SER A 1 212 ? 6.103 57.259 40.393 1.00 19.19 212 SER A O 1
ATOM 1586 N N . GLY A 1 213 ? 5.529 56.828 38.251 1.00 19.24 213 GLY A N 1
ATOM 1587 C CA . GLY A 1 213 ? 4.919 55.528 38.532 1.00 19.87 213 GLY A CA 1
ATOM 1588 C C . GLY A 1 213 ? 3.559 55.611 39.205 1.00 20.27 213 GLY A C 1
ATOM 1589 O O . GLY A 1 213 ? 3.006 54.591 39.625 1.00 20.40 213 GLY A O 1
ATOM 1590 N N . LYS A 1 214 ? 3.012 56.821 39.292 1.00 20.58 214 LYS A N 1
ATOM 1591 C CA . LYS A 1 214 ? 1.757 57.069 40.008 1.00 21.03 214 LYS A CA 1
ATOM 1592 C C . LYS A 1 214 ? 0.505 56.799 39.174 1.00 20.96 214 LYS A C 1
ATOM 1593 O O . LYS A 1 214 ? -0.598 56.682 39.719 1.00 21.06 214 LYS A O 1
ATOM 1599 N N . TYR A 1 215 ? 0.677 56.695 37.859 1.00 20.78 215 TYR A N 1
ATOM 1600 C CA . TYR A 1 215 ? -0.455 56.622 36.937 1.00 20.74 215 TYR A CA 1
ATOM 1601 C C . TYR A 1 215 ? -0.451 55.354 36.085 1.00 20.58 215 TYR A C 1
ATOM 1602 O O . TYR A 1 215 ? 0.591 54.720 35.904 1.00 20.55 215 TYR A O 1
ATOM 1611 N N . ARG A 1 216 ? -1.629 54.993 35.576 1.00 20.46 216 ARG A N 1
ATOM 1612 C CA . ARG A 1 216 ? -1.760 53.965 34.544 1.00 20.47 216 ARG A CA 1
ATOM 1613 C C . ARG A 1 216 ? -1.234 54.528 33.234 1.00 20.07 216 ARG A C 1
ATOM 1614 O O . ARG A 1 216 ? -1.595 55.643 32.843 1.00 19.94 216 ARG A O 1
ATOM 1622 N N . VAL A 1 217 ? -0.391 53.756 32.553 1.00 19.79 217 VAL A N 1
ATOM 1623 C CA . VAL A 1 217 ? 0.158 54.170 31.259 1.00 19.63 217 VAL A CA 1
ATOM 1624 C C . VAL A 1 217 ? -0.951 54.495 30.244 1.00 19.20 217 VAL A C 1
ATOM 1625 O O . VAL A 1 217 ? -0.850 55.468 29.492 1.00 19.13 217 VAL A O 1
ATOM 1629 N N . GLU A 1 218 ? -2.014 53.691 30.256 1.00 18.66 218 GLU A N 1
ATOM 1630 C CA . GLU A 1 218 ? -3.151 53.875 29.352 1.00 18.24 218 GLU A CA 1
ATOM 1631 C C . GLU A 1 218 ? -3.895 55.186 29.610 1.00 17.86 218 GLU A C 1
ATOM 1632 O O . GLU A 1 218 ? -4.404 55.809 28.677 1.00 17.61 218 GLU A O 1
ATOM 1638 N N . ASP A 1 219 ? -3.956 55.594 30.877 1.00 17.43 219 ASP A N 1
ATOM 1639 C CA . ASP A 1 219 ? -4.588 56.857 31.259 1.00 17.27 219 ASP A CA 1
ATOM 1640 C C . ASP A 1 219 ? -3.757 58.048 30.789 1.00 16.98 219 ASP A C 1
ATOM 1641 O O . ASP A 1 219 ? -4.305 59.069 30.373 1.00 16.94 219 ASP A O 1
ATOM 1646 N N . LEU A 1 220 ? -2.433 57.908 30.853 1.00 16.55 220 LEU A N 1
ATOM 1647 C CA . LEU A 1 220 ? -1.528 58.945 30.356 1.00 16.41 220 LEU A CA 1
ATOM 1648 C C . LEU A 1 220 ? -1.625 59.091 28.839 1.00 16.27 220 LEU A C 1
ATOM 1649 O O . LEU A 1 220 ? -1.688 60.209 28.325 1.00 16.36 220 LEU A O 1
ATOM 1654 N N . ALA A 1 221 ? -1.647 57.962 28.131 1.00 16.23 221 ALA A N 1
ATOM 1655 C CA . ALA A 1 221 ? -1.802 57.961 26.673 1.00 16.03 221 ALA A CA 1
ATOM 1656 C C . ALA A 1 221 ? -3.123 58.603 26.256 1.00 16.11 221 ALA A C 1
ATOM 1657 O O . ALA A 1 221 ? -3.168 59.404 25.317 1.00 16.10 221 ALA A O 1
ATOM 1659 N N . TYR A 1 222 ? -4.192 58.246 26.964 1.00 16.32 222 TYR A N 1
ATOM 1660 C CA . TYR A 1 222 ? -5.509 58.825 26.731 1.00 16.78 222 TYR A CA 1
ATOM 1661 C C . TYR A 1 222 ? -5.481 60.341 26.919 1.00 16.64 222 TYR A C 1
ATOM 1662 O O . TYR A 1 222 ? -5.950 61.085 26.057 1.00 16.61 222 TYR A O 1
ATOM 1671 N N . SER A 1 223 ? -4.909 60.783 28.036 1.00 16.59 223 SER A N 1
ATOM 1672 C CA . SER A 1 223 ? -4.851 62.203 28.379 1.00 16.49 223 SER A CA 1
ATOM 1673 C C . SER A 1 223 ? -3.964 63.002 27.420 1.00 16.53 223 SER A C 1
ATOM 1674 O O . SER A 1 223 ? -4.290 64.141 27.074 1.00 16.43 223 SER A O 1
ATOM 1677 N N . PHE A 1 224 ? -2.853 62.396 27.000 1.00 16.51 224 PHE A N 1
ATOM 1678 C CA . PHE A 1 224 ? -1.940 62.986 26.014 1.00 16.62 224 PHE A CA 1
ATOM 1679 C C . PHE A 1 224 ? -2.690 63.314 24.723 1.00 16.58 224 PHE A C 1
ATOM 1680 O O . PHE A 1 224 ? -2.603 64.435 24.215 1.00 16.17 224 PHE A O 1
ATOM 1688 N N . GLN A 1 225 ? -3.434 62.336 24.208 1.00 16.57 225 GLN A N 1
ATOM 1689 C CA . GLN A 1 225 ? -4.244 62.516 23.002 1.00 16.87 225 GLN A CA 1
ATOM 1690 C C . GLN A 1 225 ? -5.344 63.557 23.160 1.00 17.11 225 GLN A C 1
ATOM 1691 O O . GLN A 1 225 ? -5.518 64.410 22.293 1.00 17.18 225 GLN A O 1
ATOM 1697 N N . GLU A 1 226 ? -6.092 63.474 24.258 1.00 17.25 226 GLU A N 1
ATOM 1698 C CA . GLU A 1 226 ? -7.207 64.388 24.497 1.00 17.43 226 GLU A CA 1
ATOM 1699 C C . GLU A 1 226 ? -6.736 65.840 24.539 1.00 17.39 226 GLU A C 1
ATOM 1700 O O . GLU A 1 226 ? -7.407 66.723 24.004 1.00 17.68 226 GLU A O 1
ATOM 1706 N N . THR A 1 227 ? -5.576 66.066 25.154 1.00 17.21 227 THR A N 1
ATOM 1707 C CA . THR A 1 227 ? -5.001 67.408 25.291 1.00 17.14 227 THR A CA 1
ATOM 1708 C C . THR A 1 227 ? -4.446 67.933 23.963 1.00 16.77 227 THR A C 1
ATOM 1709 O O . THR A 1 227 ? -4.784 69.042 23.539 1.00 16.92 227 THR A O 1
ATOM 1713 N N . ALA A 1 228 ? -3.599 67.132 23.319 1.00 16.43 228 ALA A N 1
ATOM 1714 C CA . ALA A 1 228 ? -2.975 67.510 22.049 1.00 16.10 228 ALA A CA 1
ATOM 1715 C C . ALA A 1 228 ? -3.996 67.699 20.927 1.00 15.92 228 ALA A C 1
ATOM 1716 O O . ALA A 1 228 ? -3.937 68.689 20.188 1.00 15.71 228 ALA A O 1
ATOM 1718 N N . PHE A 1 229 ? -4.933 66.759 20.809 1.00 15.72 229 PHE A N 1
ATOM 1719 C CA . PHE A 1 229 ? -5.935 66.810 19.740 1.00 15.59 229 PHE A CA 1
ATOM 1720 C C . PHE A 1 229 ? -6.942 67.946 19.925 1.00 15.49 229 PHE A C 1
ATOM 1721 O O . PHE A 1 229 ? -7.349 68.568 18.945 1.00 15.57 229 PHE A O 1
ATOM 1729 N N . ALA A 1 230 ? -7.332 68.221 21.171 1.00 15.51 230 ALA A N 1
ATOM 1730 C CA . ALA A 1 230 ? -8.244 69.335 21.456 1.00 15.33 230 ALA A CA 1
ATOM 1731 C C . ALA A 1 230 ? -7.645 70.655 20.984 1.00 15.28 230 ALA A C 1
ATOM 1732 O O . ALA A 1 230 ? -8.359 71.516 20.470 1.00 15.35 230 ALA A O 1
ATOM 1734 N N . ALA A 1 231 ? -6.330 70.793 21.156 1.00 15.20 231 ALA A N 1
ATOM 1735 C CA . ALA A 1 231 ? -5.587 71.956 20.673 1.00 15.11 231 ALA A CA 1
ATOM 1736 C C . ALA A 1 231 ? -5.644 72.061 19.148 1.00 15.09 231 ALA A C 1
ATOM 1737 O O . ALA A 1 231 ? -5.867 73.145 18.600 1.00 15.06 231 ALA A O 1
ATOM 1739 N N . LEU A 1 232 ? -5.447 70.931 18.471 1.00 15.00 232 LEU A N 1
ATOM 1740 C CA . LEU A 1 232 ? -5.510 70.883 17.010 1.00 15.06 232 LEU A CA 1
ATOM 1741 C C . LEU A 1 232 ? -6.883 71.308 16.501 1.00 15.14 232 LEU A C 1
ATOM 1742 O O . LEU A 1 232 ? -6.986 72.089 15.553 1.00 15.15 232 LEU A O 1
ATOM 1747 N N . VAL A 1 233 ? -7.930 70.787 17.140 1.00 15.47 233 VAL A N 1
ATOM 1748 C CA . VAL A 1 233 ? -9.307 71.102 16.767 1.00 15.78 233 VAL A CA 1
ATOM 1749 C C . VAL A 1 233 ? -9.623 72.585 16.988 1.00 16.07 233 VAL A C 1
ATOM 1750 O O . VAL A 1 233 ? -10.283 73.206 16.153 1.00 16.14 233 VAL A O 1
ATOM 1754 N N . GLU A 1 234 ? -9.135 73.151 18.094 1.00 16.46 234 GLU A N 1
ATOM 1755 C CA . GLU A 1 234 ? -9.355 74.573 18.381 1.00 17.14 234 GLU A CA 1
ATOM 1756 C C . GLU A 1 234 ? -8.767 75.477 17.297 1.00 16.83 234 GLU A C 1
ATOM 1757 O O . GLU A 1 234 ? -9.456 76.360 16.785 1.00 16.79 234 GLU A O 1
ATOM 1763 N N . VAL A 1 235 ? -7.499 75.252 16.954 1.00 16.67 235 VAL A N 1
ATOM 1764 C CA . VAL A 1 235 ? -6.820 76.057 15.933 1.00 16.55 235 VAL A CA 1
ATOM 1765 C C . VAL A 1 235 ? -7.522 75.909 14.577 1.00 16.34 235 VAL A C 1
ATOM 1766 O O . VAL A 1 235 ? -7.706 76.892 13.855 1.00 16.19 235 VAL A O 1
ATOM 1770 N N . THR A 1 236 ? -7.936 74.684 14.255 1.00 16.24 236 THR A N 1
ATOM 1771 C CA . TH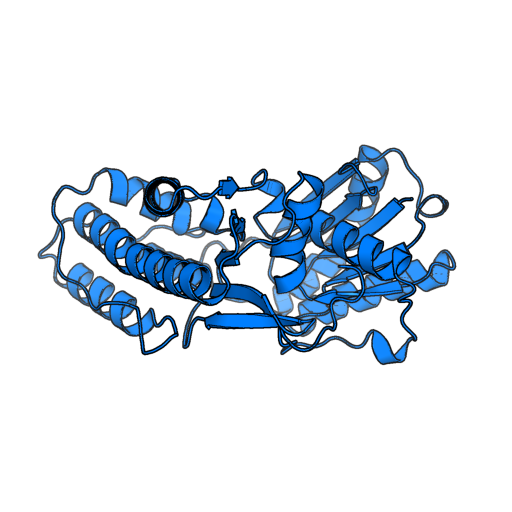R A 1 236 ? -8.692 74.418 13.032 1.00 16.12 236 THR A CA 1
ATOM 1772 C C . THR A 1 236 ? -10.023 75.184 13.020 1.00 16.32 236 THR A C 1
ATOM 1773 O O . THR A 1 236 ? -10.350 75.843 12.031 1.00 16.13 236 THR A O 1
ATOM 1777 N N . GLU A 1 237 ? -10.769 75.111 14.123 1.00 16.54 237 GLU A N 1
ATOM 1778 C CA . GLU A 1 237 ? -12.064 75.791 14.230 1.00 16.99 237 GLU A CA 1
ATOM 1779 C C . GLU A 1 237 ? -11.934 77.312 14.101 1.00 16.86 237 GLU A C 1
ATOM 1780 O O . GLU A 1 237 ? -12.757 77.955 13.441 1.00 16.91 237 GLU A O 1
ATOM 1786 N N . ARG A 1 238 ? -10.902 77.876 14.727 1.00 16.75 238 ARG A N 1
ATOM 1787 C CA . ARG A 1 238 ? -10.623 79.312 14.626 1.00 16.94 238 ARG A CA 1
ATOM 1788 C C . ARG A 1 238 ? -10.424 79.742 13.174 1.00 16.75 238 ARG A C 1
ATOM 1789 O O . ARG A 1 238 ? -10.937 80.782 12.752 1.00 16.62 238 ARG A O 1
ATOM 1797 N N . ALA A 1 239 ? -9.670 78.938 12.424 1.00 16.54 239 ALA A N 1
ATOM 1798 C CA . ALA A 1 239 ? -9.431 79.188 11.006 1.00 16.47 239 ALA A CA 1
ATOM 1799 C C . ALA A 1 239 ? -10.726 79.118 10.201 1.00 16.64 239 ALA A C 1
ATOM 1800 O O . ALA A 1 239 ? -10.958 79.955 9.329 1.00 16.59 239 ALA A O 1
ATOM 1802 N N . VAL A 1 240 ? -11.562 78.123 10.504 1.00 16.71 240 VAL A N 1
ATOM 1803 C CA . VAL A 1 240 ? -12.881 77.987 9.877 1.00 16.96 240 VAL A CA 1
ATOM 1804 C C . VAL A 1 240 ? -13.729 79.234 10.131 1.00 17.06 240 VAL A C 1
ATOM 1805 O O . VAL A 1 240 ? -14.323 79.787 9.202 1.00 17.31 240 VAL A O 1
ATOM 1809 N N . ALA A 1 241 ? -13.763 79.674 11.389 1.00 17.26 241 ALA A N 1
ATOM 1810 C CA . ALA A 1 241 ? -14.561 80.834 11.793 1.00 17.42 241 ALA A CA 1
ATOM 1811 C C . ALA A 1 241 ? -14.158 82.107 11.043 1.00 17.52 241 ALA A C 1
ATOM 1812 O O . ALA A 1 241 ? -15.019 82.885 10.623 1.00 17.61 241 ALA A O 1
ATOM 1814 N N . HIS A 1 242 ? -12.853 82.304 10.869 1.00 17.50 242 HIS A N 1
ATOM 1815 C CA . HIS A 1 242 ? -12.334 83.471 10.159 1.00 17.74 242 HIS A CA 1
ATOM 1816 C C . HIS A 1 242 ? -12.566 83.402 8.648 1.00 17.92 242 HIS A C 1
ATOM 1817 O O . HIS A 1 242 ? -13.070 84.355 8.052 1.00 17.80 242 HIS A O 1
ATOM 1824 N N . THR A 1 243 ? -12.183 82.280 8.041 1.00 18.27 243 THR A N 1
ATOM 1825 C CA . THR A 1 243 ? -12.220 82.127 6.583 1.00 18.65 243 THR A CA 1
ATOM 1826 C C . THR A 1 243 ? -13.626 81.926 6.028 1.00 19.12 243 THR A C 1
ATOM 1827 O O . THR A 1 243 ? -13.879 82.222 4.858 1.00 19.10 243 THR A O 1
ATOM 1831 N N . GLU A 1 244 ? -14.520 81.407 6.870 1.00 19.75 244 GLU A N 1
ATOM 1832 C CA . GLU A 1 244 ? -15.898 81.066 6.488 1.00 20.78 244 GLU A CA 1
ATOM 1833 C C . GLU A 1 244 ? -15.972 79.962 5.424 1.00 20.66 244 GLU A C 1
ATOM 1834 O O . GLU A 1 244 ? -16.968 79.838 4.709 1.00 20.96 244 GLU A O 1
ATOM 1840 N N . LYS A 1 245 ? -14.916 79.159 5.326 1.00 20.78 245 LYS A N 1
ATOM 1841 C CA . LYS A 1 245 ? -14.918 78.016 4.414 1.00 20.72 245 LYS A CA 1
ATOM 1842 C C . LYS A 1 245 ? -15.823 76.919 4.969 1.00 20.73 245 LYS A C 1
ATOM 1843 O O . LYS A 1 245 ? -15.996 76.804 6.183 1.00 20.76 245 LYS A O 1
ATOM 1849 N N . ASP A 1 246 ? -16.414 76.131 4.075 1.00 20.83 246 ASP A N 1
ATOM 1850 C CA . ASP A 1 246 ? -17.449 75.172 4.470 1.00 20.90 246 ASP A CA 1
ATOM 1851 C C . ASP A 1 246 ? -17.001 73.711 4.406 1.00 20.53 246 ASP A C 1
ATOM 1852 O O . ASP A 1 246 ? -17.830 72.799 4.345 1.00 20.38 246 ASP A O 1
ATOM 1857 N N . GLU A 1 247 ? -15.688 73.501 4.428 1.00 19.90 247 GLU A N 1
ATOM 1858 C CA . GLU A 1 247 ? -15.118 72.158 4.445 1.00 19.63 247 GLU A CA 1
ATOM 1859 C C . GLU A 1 247 ? -13.774 72.139 5.165 1.00 18.83 247 GLU A C 1
ATOM 1860 O O . GLU A 1 247 ? -12.994 73.092 5.078 1.00 18.58 247 GLU A O 1
ATOM 1866 N N . VAL A 1 248 ? -13.532 71.053 5.892 1.00 17.91 248 VAL A N 1
ATOM 1867 C CA . VAL A 1 248 ? -12.267 70.823 6.583 1.00 17.19 248 VAL A CA 1
ATOM 1868 C C . VAL A 1 248 ? -11.686 69.513 6.075 1.00 16.75 248 VAL A C 1
ATOM 1869 O O . VAL A 1 248 ? -12.412 68.530 5.920 1.00 16.61 248 VAL A O 1
ATOM 1873 N N . VAL A 1 249 ? -10.385 69.507 5.797 1.00 15.98 249 VAL A N 1
ATOM 1874 C CA . VAL A 1 249 ? -9.690 68.262 5.472 1.00 15.76 249 VAL A CA 1
ATOM 1875 C C . VAL A 1 249 ? -8.624 67.942 6.517 1.00 15.43 249 VAL A C 1
ATOM 1876 O O . VAL A 1 249 ? -7.982 68.844 7.063 1.00 15.71 249 VAL A O 1
ATOM 1880 N N . LEU A 1 250 ? -8.483 66.654 6.813 1.00 15.11 250 LEU A N 1
ATOM 1881 C CA . LEU A 1 250 ? -7.427 66.159 7.685 1.00 14.75 250 LEU A CA 1
ATOM 1882 C C . LEU A 1 250 ? -6.448 65.369 6.831 1.00 14.63 250 LEU A C 1
ATOM 1883 O O . LEU A 1 250 ? -6.838 64.409 6.164 1.00 14.44 250 LEU A O 1
ATOM 1888 N N . VAL A 1 251 ? -5.183 65.785 6.854 1.00 14.33 251 VAL A N 1
ATOM 1889 C CA . VAL A 1 251 ? -4.140 65.196 6.010 1.00 14.34 251 VAL A CA 1
ATOM 1890 C C . VAL A 1 251 ? -2.833 65.008 6.788 1.00 14.35 251 VAL A C 1
ATOM 1891 O O . VAL A 1 251 ? -2.675 65.541 7.890 1.00 14.20 251 VAL A O 1
ATOM 1895 N N . GLY A 1 252 ? -1.901 64.253 6.211 1.00 14.38 252 GLY A N 1
ATOM 1896 C CA . GLY A 1 252 ? -0.665 63.894 6.904 1.00 14.60 252 GLY A CA 1
ATOM 1897 C C . GLY A 1 252 ? -0.761 62.529 7.566 1.00 14.60 252 GLY A C 1
ATOM 1898 O O . GLY A 1 252 ? -1.852 61.970 7.697 1.00 14.69 252 GLY A O 1
ATOM 1899 N N . GLY A 1 253 ? 0.381 61.999 7.996 1.00 14.70 253 GLY A N 1
ATOM 1900 C CA . GLY A 1 253 ? 0.452 60.656 8.581 1.00 14.82 253 GLY A CA 1
ATOM 1901 C C . GLY A 1 253 ? -0.392 60.441 9.828 1.00 14.90 253 GLY A C 1
ATOM 1902 O O . GLY A 1 253 ? -0.842 59.324 10.097 1.00 14.90 253 GLY A O 1
ATOM 1903 N N . VAL A 1 254 ? -0.617 61.511 10.586 1.00 14.75 254 VAL A N 1
ATOM 1904 C CA . VAL A 1 254 ? -1.395 61.439 11.824 1.00 14.81 254 VAL A CA 1
ATOM 1905 C C . VAL A 1 254 ? -2.906 61.345 11.545 1.00 14.86 254 VAL A C 1
ATOM 1906 O O . VAL A 1 254 ? -3.693 61.058 12.450 1.00 14.94 254 VAL A O 1
ATOM 1910 N N . ALA A 1 255 ? -3.297 61.548 10.284 1.00 14.97 255 ALA A N 1
ATOM 1911 C CA . ALA A 1 255 ? -4.703 61.457 9.873 1.00 15.37 255 ALA A CA 1
ATOM 1912 C C . ALA A 1 255 ? -5.307 60.062 10.069 1.00 15.62 255 ALA A C 1
ATOM 1913 O O . ALA A 1 255 ? -6.530 59.905 10.044 1.00 15.88 255 ALA A O 1
ATOM 1915 N N . ALA A 1 256 ? -4.448 59.062 10.268 1.00 15.91 256 ALA A N 1
ATOM 1916 C CA . ALA A 1 256 ? -4.885 57.689 10.547 1.00 16.16 256 ALA A CA 1
ATOM 1917 C C . ALA A 1 256 ? -5.606 57.558 11.888 1.00 16.25 256 ALA A C 1
ATOM 1918 O O . ALA A 1 256 ? -6.363 56.606 12.102 1.00 16.60 256 ALA A O 1
ATOM 1920 N N . ASN A 1 257 ? -5.372 58.517 12.782 1.00 16.08 257 ASN A N 1
ATOM 1921 C CA . ASN A 1 257 ? -5.909 58.464 14.139 1.00 16.11 257 ASN A CA 1
ATOM 1922 C C . ASN A 1 257 ? -7.428 58.624 14.199 1.00 16.22 257 ASN A C 1
ATOM 1923 O O . ASN A 1 257 ? -7.970 59.668 13.834 1.00 16.31 257 ASN A O 1
ATOM 1928 N N . ASN A 1 258 ? -8.100 57.576 14.672 1.00 16.42 258 ASN A N 1
ATOM 1929 C CA . ASN A 1 258 ? -9.562 57.546 14.757 1.00 16.89 258 ASN A CA 1
ATOM 1930 C C . ASN A 1 258 ? -10.160 58.538 15.756 1.00 16.77 258 ASN A C 1
ATOM 1931 O O . ASN A 1 258 ? -11.246 59.076 15.523 1.00 16.76 258 ASN A O 1
ATOM 1936 N N . ARG A 1 259 ? -9.457 58.769 16.864 1.00 16.52 259 ARG A N 1
ATOM 1937 C CA . ARG A 1 259 ? -9.918 59.710 17.884 1.00 16.44 259 ARG A CA 1
ATOM 1938 C C . ARG A 1 259 ? -9.879 61.147 17.360 1.00 16.25 259 ARG A C 1
ATOM 1939 O O . ARG A 1 259 ? -10.846 61.897 17.528 1.00 16.26 259 ARG A O 1
ATOM 1947 N N . LEU A 1 260 ? -8.776 61.517 16.710 1.00 16.14 260 LEU A N 1
ATOM 1948 C CA . LEU A 1 260 ? -8.665 62.837 16.082 1.00 16.23 260 LEU A CA 1
ATOM 1949 C C . LEU A 1 260 ? -9.759 63.048 15.033 1.00 16.44 260 LEU A C 1
ATOM 1950 O O . LEU A 1 260 ? -10.387 64.112 14.991 1.00 16.43 260 LEU A O 1
ATOM 1955 N N . ARG A 1 261 ? -9.986 62.032 14.201 1.00 16.72 261 ARG A N 1
ATOM 1956 C CA . ARG A 1 261 ? -11.063 62.068 13.208 1.00 17.20 261 ARG A CA 1
ATOM 1957 C C . ARG A 1 261 ? -12.417 62.321 13.868 1.00 17.41 261 ARG A C 1
ATOM 1958 O O . ARG A 1 261 ? -13.185 63.171 13.415 1.00 17.11 261 ARG A O 1
ATOM 1966 N N . GLU A 1 262 ? -12.695 61.586 14.943 1.00 17.84 262 GLU A N 1
ATOM 1967 C CA . GLU A 1 262 ? -13.957 61.720 15.672 1.00 18.56 262 GLU A CA 1
ATOM 1968 C C . GLU A 1 262 ? -14.148 63.136 16.211 1.00 18.65 262 GLU A C 1
ATOM 1969 O O . GLU A 1 262 ? -15.227 63.715 16.081 1.00 18.78 262 GLU A O 1
ATOM 1975 N N . MET A 1 263 ? -13.093 63.689 16.804 1.00 18.77 263 MET A N 1
ATOM 1976 C CA . MET A 1 263 ? -13.143 65.037 17.370 1.00 19.17 263 MET A CA 1
ATOM 1977 C C . MET A 1 263 ? -13.404 66.092 16.296 1.00 19.00 263 MET A C 1
ATOM 1978 O O . MET A 1 263 ? -14.137 67.056 16.530 1.00 18.92 263 MET A O 1
ATOM 1983 N N . LEU A 1 264 ? -12.821 65.891 15.116 1.00 18.98 264 LEU A N 1
ATOM 1984 C CA . LEU A 1 264 ? -13.041 66.789 13.983 1.00 19.17 264 LEU A CA 1
ATOM 1985 C C . LEU A 1 264 ? -14.435 66.633 13.375 1.00 19.44 264 LEU A C 1
ATOM 1986 O O . LEU A 1 264 ? -15.052 67.622 12.969 1.00 19.46 264 LEU A O 1
ATOM 1991 N N . ARG A 1 265 ? -14.924 65.394 13.317 1.00 19.71 265 ARG A N 1
ATOM 1992 C CA . ARG A 1 265 ? -16.294 65.120 12.880 1.00 20.10 265 ARG A CA 1
ATOM 1993 C C . ARG A 1 265 ? -17.302 65.863 13.751 1.00 20.22 265 ARG A C 1
ATOM 1994 O O . ARG A 1 265 ? -18.230 66.488 13.236 1.00 20.42 265 ARG A O 1
ATOM 2002 N N . ILE A 1 266 ? -17.107 65.795 15.067 1.00 20.27 266 ILE A N 1
ATOM 2003 C CA . ILE A 1 266 ? -17.976 66.473 16.030 1.00 20.48 266 ILE A CA 1
ATOM 2004 C C . ILE A 1 266 ? -17.976 67.987 15.794 1.00 20.35 266 ILE A C 1
ATOM 2005 O O . ILE A 1 266 ? -19.040 68.607 15.716 1.00 20.27 266 ILE A O 1
ATOM 2010 N N . MET A 1 267 ? -16.783 68.565 15.660 1.00 20.29 267 MET A N 1
ATOM 2011 C CA . MET A 1 267 ? -16.633 70.003 15.441 1.00 20.38 267 MET A CA 1
ATOM 2012 C C . MET A 1 267 ? -17.304 70.459 14.144 1.00 20.49 267 MET A C 1
ATOM 2013 O O . MET A 1 267 ? -18.024 71.460 14.136 1.00 20.30 267 MET A O 1
ATOM 2018 N N . THR A 1 268 ? -17.070 69.724 13.058 1.00 20.76 268 THR A N 1
ATOM 2019 C CA . THR A 1 268 ? -17.630 70.082 11.751 1.00 21.07 268 THR A CA 1
ATOM 2020 C C . THR A 1 268 ? -19.149 69.913 11.705 1.00 21.59 268 THR A C 1
ATOM 2021 O O . THR A 1 268 ? -19.851 70.756 11.144 1.00 21.51 268 THR A O 1
ATOM 2025 N N . GLU A 1 269 ? -19.646 68.829 12.303 1.00 22.20 269 GLU A N 1
ATOM 2026 C CA . GLU A 1 269 ? -21.089 68.570 12.381 1.00 23.06 269 GLU A CA 1
ATOM 2027 C C . GLU A 1 269 ? -21.828 69.647 13.176 1.00 23.13 269 GLU A C 1
ATOM 2028 O O . GLU A 1 269 ? -22.923 70.066 12.793 1.00 23.15 269 GLU A O 1
ATOM 2034 N N . ASP A 1 270 ? -21.217 70.097 14.272 1.00 23.43 270 ASP A N 1
ATOM 2035 C CA . ASP A 1 270 ? -21.775 71.171 15.098 1.00 23.70 270 ASP A CA 1
ATOM 2036 C C . ASP A 1 270 ? -21.879 72.489 14.331 1.00 23.72 270 ASP A C 1
ATOM 2037 O O . ASP A 1 270 ? -22.800 73.275 14.560 1.00 23.88 270 ASP A O 1
ATOM 2042 N N . ARG A 1 271 ? -20.934 72.715 13.421 1.00 23.53 271 ARG A N 1
ATOM 2043 C CA . ARG A 1 271 ? -20.900 73.929 12.608 1.00 23.41 271 ARG A CA 1
ATOM 2044 C C . ARG A 1 271 ? -21.693 73.782 11.307 1.00 23.21 271 ARG A C 1
ATOM 2045 O O . ARG A 1 271 ? -21.906 74.762 10.589 1.00 23.36 271 ARG A O 1
ATOM 2053 N N . GLY A 1 272 ? -22.127 72.557 11.014 1.00 23.01 272 GLY A N 1
ATOM 2054 C CA . GLY A 1 272 ? -22.891 72.263 9.803 1.00 22.57 272 GLY A CA 1
ATOM 2055 C C . GLY A 1 272 ? -22.064 72.324 8.531 1.00 22.36 272 GLY A C 1
ATOM 2056 O O . GLY A 1 272 ? -22.584 72.641 7.457 1.00 22.59 272 GLY A O 1
ATOM 2057 N N . ILE A 1 273 ? -20.773 72.018 8.652 1.00 21.80 273 ILE A N 1
ATOM 2058 C CA . ILE A 1 273 ? -19.855 72.042 7.511 1.00 21.38 273 ILE A CA 1
ATOM 2059 C C . ILE A 1 273 ? -19.332 70.640 7.190 1.00 21.07 273 ILE A C 1
ATOM 2060 O O . ILE A 1 273 ? -19.533 69.702 7.965 1.00 21.03 273 ILE A O 1
ATOM 2065 N N . LYS A 1 274 ? -18.669 70.507 6.043 1.00 20.72 274 LYS A N 1
ATOM 2066 C CA . LYS A 1 274 ? -18.197 69.210 5.562 1.00 20.53 274 LYS A CA 1
ATOM 2067 C C . LYS A 1 274 ? -16.843 68.819 6.150 1.00 19.97 274 LYS A C 1
ATOM 2068 O O . LYS A 1 274 ? -16.032 69.679 6.500 1.00 19.87 274 LYS A O 1
ATOM 2074 N N . PHE A 1 275 ? -16.616 67.513 6.266 1.00 19.36 275 PHE A N 1
ATOM 2075 C CA . PHE A 1 275 ? -15.334 66.978 6.717 1.00 18.71 275 PHE A CA 1
ATOM 2076 C C . PHE A 1 275 ? -14.890 65.863 5.777 1.00 18.47 275 PHE A C 1
ATOM 2077 O O . PHE A 1 275 ? -15.694 65.014 5.388 1.00 18.53 275 PHE A O 1
ATOM 2085 N N . PHE A 1 276 ? -13.612 65.877 5.408 1.00 18.16 276 PHE A N 1
ATOM 2086 C CA . PHE A 1 276 ? -13.075 64.884 4.484 1.00 17.80 276 PHE A CA 1
ATOM 2087 C C . PHE A 1 276 ? -11.662 64.452 4.847 1.00 17.71 276 PHE A C 1
ATOM 2088 O O . PHE A 1 276 ? -10.811 65.280 5.172 1.00 17.42 276 PHE A O 1
ATOM 2096 N N . VAL A 1 277 ? -11.434 63.144 4.790 1.00 17.33 277 VAL A N 1
ATOM 2097 C CA . VAL A 1 277 ? -10.101 62.570 4.917 1.00 17.28 277 VAL A CA 1
ATOM 2098 C C . VAL A 1 277 ? -9.879 61.661 3.710 1.00 17.34 277 VAL A C 1
ATOM 2099 O O . VAL A 1 277 ? -10.680 60.750 3.472 1.00 17.46 277 VAL A O 1
ATOM 2103 N N . PRO A 1 278 ? -8.802 61.906 2.937 1.00 17.50 278 PRO A N 1
ATOM 2104 C CA . PRO A 1 278 ? -8.519 61.051 1.780 1.00 17.64 278 PRO A CA 1
ATOM 2105 C C . PRO A 1 278 ? -8.048 59.658 2.211 1.00 17.89 278 PRO A C 1
ATOM 2106 O O . PRO A 1 278 ? -7.694 59.471 3.376 1.00 17.60 278 PRO A O 1
ATOM 2110 N N . PRO A 1 279 ? -8.063 58.675 1.285 1.00 18.22 279 PRO A N 1
ATOM 2111 C CA . PRO A 1 279 ? -7.498 57.355 1.580 1.00 18.54 279 PRO A CA 1
ATOM 2112 C C . PRO A 1 279 ? -6.094 57.491 2.162 1.00 18.85 279 PRO A C 1
ATOM 2113 O O . PRO A 1 279 ? -5.346 58.384 1.756 1.00 18.86 279 PRO A O 1
ATOM 2117 N N . TYR A 1 280 ? -5.741 56.622 3.107 1.00 19.32 280 TYR A N 1
ATOM 2118 C CA . TYR A 1 280 ? -4.525 56.833 3.897 1.00 19.69 280 TYR A CA 1
ATOM 2119 C C . TYR A 1 280 ? -3.224 56.897 3.092 1.00 19.74 280 TYR A C 1
ATOM 2120 O O . TYR A 1 280 ? -2.307 57.627 3.471 1.00 19.63 280 TYR A O 1
ATOM 2129 N N . ASP A 1 281 ? -3.152 56.161 1.985 1.00 19.92 281 ASP A N 1
ATOM 2130 C CA . ASP A 1 281 ? -1.981 56.216 1.102 1.00 20.30 281 ASP A CA 1
ATOM 2131 C C . ASP A 1 281 ? -1.825 57.572 0.401 1.00 20.11 281 ASP A C 1
ATOM 2132 O O . ASP A 1 281 ? -0.815 57.824 -0.260 1.00 20.16 281 ASP A O 1
ATOM 2137 N N . LEU A 1 282 ? -2.826 58.436 0.557 1.00 19.88 282 LEU A N 1
ATOM 2138 C CA . LEU A 1 282 ? -2.750 59.814 0.075 1.00 19.64 282 LEU A CA 1
ATOM 2139 C C . LEU A 1 282 ? -2.652 60.819 1.228 1.00 19.57 282 LEU A C 1
ATOM 2140 O O . LEU A 1 282 ? -2.448 62.015 0.996 1.00 19.25 282 LEU A O 1
ATOM 2145 N N . CYS A 1 283 ? -2.797 60.322 2.459 1.00 19.48 283 CYS A N 1
ATOM 2146 C CA . CYS A 1 283 ? -2.627 61.123 3.680 1.00 19.62 283 CYS A CA 1
ATOM 2147 C C . CYS A 1 283 ? -1.168 61.211 4.084 1.00 19.47 283 CYS A C 1
ATOM 2148 O O . CYS A 1 283 ? -0.632 62.302 4.266 1.00 19.39 283 CYS A O 1
ATOM 2151 N N . ARG A 1 284 ? -0.544 60.047 4.252 1.00 19.40 284 ARG A N 1
ATOM 2152 C CA . ARG A 1 284 ? 0.872 59.953 4.587 1.00 19.43 284 ARG A CA 1
ATOM 2153 C C . ARG A 1 284 ? 1.718 60.413 3.404 1.00 19.07 284 ARG A C 1
ATOM 2154 O O . ARG A 1 284 ? 1.209 60.541 2.289 1.00 18.85 284 ARG A O 1
ATOM 2162 N N . ASP A 1 285 ? 3.002 60.658 3.650 1.00 18.70 285 ASP A N 1
ATOM 2163 C CA . ASP A 1 285 ? 3.928 61.063 2.595 1.00 18.48 285 ASP A CA 1
ATOM 2164 C C . ASP A 1 285 ? 3.845 60.121 1.404 1.00 17.99 285 ASP A C 1
ATOM 2165 O O . ASP A 1 285 ? 4.003 58.909 1.550 1.00 17.89 285 ASP A O 1
ATOM 2170 N N . ASN A 1 286 ? 3.582 60.695 0.233 1.00 17.38 286 ASN A N 1
ATOM 2171 C CA . ASN A 1 286 ? 3.371 59.924 -0.989 1.00 16.89 286 ASN A CA 1
ATOM 2172 C C . ASN A 1 286 ? 3.687 60.742 -2.236 1.00 16.63 286 ASN A C 1
ATOM 2173 O O . ASN A 1 286 ? 3.635 61.970 -2.205 1.00 16.62 286 ASN A O 1
ATOM 2178 N N . GLY A 1 287 ? 3.998 60.053 -3.332 1.00 16.31 287 GLY A N 1
ATOM 2179 C CA . GLY A 1 287 ? 4.325 60.710 -4.596 1.00 16.08 287 GLY A CA 1
ATOM 2180 C C . GLY A 1 287 ? 3.136 61.163 -5.426 1.00 15.97 287 GLY A C 1
ATOM 2181 O O . GLY A 1 287 ? 3.274 62.038 -6.283 1.00 16.05 287 GLY A O 1
ATOM 2182 N N . ALA A 1 288 ? 1.969 60.571 -5.178 1.00 15.83 288 ALA A N 1
ATOM 2183 C CA . ALA A 1 288 ? 0.756 60.904 -5.931 1.00 15.74 288 ALA A CA 1
ATOM 2184 C C . ALA A 1 288 ? 0.269 62.339 -5.689 1.00 15.70 288 ALA A C 1
ATOM 2185 O O . ALA A 1 288 ? -0.167 63.011 -6.625 1.00 15.68 288 ALA A O 1
ATOM 2187 N N . MET A 1 289 ? 0.354 62.805 -4.443 1.00 15.63 289 MET A N 1
ATOM 2188 C CA . MET A 1 289 ? -0.024 64.182 -4.108 1.00 15.83 289 MET A CA 1
ATOM 2189 C C . MET A 1 289 ? 0.906 65.191 -4.787 1.00 15.55 289 MET A C 1
ATOM 2190 O O . MET A 1 289 ? 0.475 66.278 -5.179 1.00 15.63 289 MET A O 1
ATOM 2195 N N . ILE A 1 290 ? 2.180 64.822 -4.917 1.00 15.42 290 ILE A N 1
ATOM 2196 C CA . ILE A 1 290 ? 3.168 65.633 -5.628 1.00 15.26 290 ILE A CA 1
ATOM 2197 C C . ILE A 1 290 ? 2.825 65.679 -7.118 1.00 15.44 290 ILE A C 1
ATOM 2198 O O . ILE A 1 290 ? 2.832 66.748 -7.736 1.00 15.12 290 ILE A O 1
ATOM 2203 N N . ALA A 1 291 ? 2.511 64.512 -7.678 1.00 15.63 291 ALA A N 1
ATOM 2204 C CA . ALA A 1 291 ? 2.119 64.396 -9.079 1.00 16.06 291 ALA A CA 1
ATOM 2205 C C . ALA A 1 291 ? 0.881 65.236 -9.397 1.00 16.27 291 ALA A C 1
ATOM 2206 O O . ALA A 1 291 ? 0.854 65.951 -10.404 1.00 16.50 291 ALA A O 1
ATOM 2208 N N . TYR A 1 292 ? -0.128 65.164 -8.528 1.00 16.62 292 TYR A N 1
ATOM 2209 C CA . TYR A 1 292 ? -1.384 65.882 -8.747 1.00 16.97 292 TYR A CA 1
ATOM 2210 C C . TYR A 1 292 ? -1.225 67.399 -8.684 1.00 16.97 292 TYR A C 1
ATOM 2211 O O . TYR A 1 292 ? -1.691 68.109 -9.577 1.00 16.84 292 TYR A O 1
ATOM 2220 N N . THR A 1 293 ? -0.577 67.884 -7.626 1.00 16.90 293 THR A N 1
ATOM 2221 C CA . THR A 1 293 ? -0.316 69.314 -7.467 1.00 17.17 293 THR A CA 1
ATOM 2222 C C . THR A 1 293 ? 0.535 69.820 -8.632 1.00 17.08 293 THR A C 1
ATOM 2223 O O . THR A 1 293 ? 0.247 70.869 -9.209 1.00 17.08 293 THR A O 1
ATOM 2227 N N . GLY A 1 294 ? 1.563 69.050 -8.986 1.00 17.16 294 GLY A N 1
ATOM 2228 C CA . GLY A 1 294 ? 2.428 69.370 -10.120 1.00 17.48 294 GLY A CA 1
ATOM 2229 C C . GLY A 1 294 ? 1.676 69.493 -11.434 1.00 17.86 294 GLY A C 1
ATOM 2230 O O . GLY A 1 294 ? 1.946 70.399 -12.226 1.00 17.69 294 GLY A O 1
ATOM 2231 N N . LEU A 1 295 ? 0.726 68.585 -11.655 1.00 18.11 295 LEU A N 1
ATOM 2232 C CA . LEU A 1 295 ? -0.106 68.598 -12.860 1.00 18.67 295 LEU A CA 1
ATOM 2233 C C . LEU A 1 295 ? -0.992 69.843 -12.930 1.00 18.99 295 LEU A C 1
ATOM 2234 O O . LEU A 1 295 ? -1.105 70.466 -13.986 1.00 19.02 295 LEU A O 1
ATOM 2239 N N . ARG A 1 296 ? -1.610 70.196 -11.802 1.00 19.33 296 ARG A N 1
ATOM 2240 C CA . ARG A 1 296 ? -2.440 71.400 -11.706 1.00 19.82 296 ARG A CA 1
ATOM 2241 C C . ARG A 1 296 ? -1.628 72.665 -11.980 1.00 19.78 296 ARG A C 1
ATOM 2242 O O . ARG A 1 296 ? -2.111 73.588 -12.639 1.00 19.85 296 ARG A O 1
ATOM 2250 N N . MET A 1 297 ? -0.395 72.696 -11.472 1.00 19.67 297 MET A N 1
ATOM 2251 C CA . MET A 1 297 ? 0.524 73.809 -11.712 1.00 19.62 297 MET A CA 1
ATOM 2252 C C . MET A 1 297 ? 0.874 73.911 -13.190 1.00 19.91 297 MET A C 1
ATOM 2253 O O . MET A 1 297 ? 0.834 74.998 -13.772 1.00 19.93 297 MET A O 1
ATOM 2258 N N . TYR A 1 298 ? 1.208 72.770 -13.789 1.00 20.24 298 TYR A N 1
ATOM 2259 C CA . TYR A 1 298 ? 1.578 72.715 -15.199 1.00 20.69 298 TYR A CA 1
ATOM 2260 C C . TYR A 1 298 ? 0.439 73.166 -16.116 1.00 20.98 298 TYR A C 1
ATOM 2261 O O . TYR A 1 298 ? 0.662 73.925 -17.061 1.00 20.89 298 TYR A O 1
ATOM 2270 N N . LYS A 1 299 ? -0.775 72.702 -15.824 1.00 21.33 299 LYS A N 1
ATOM 2271 C CA . LYS A 1 299 ? -1.960 73.083 -16.597 1.00 21.85 299 LYS A CA 1
ATOM 2272 C C . LYS A 1 299 ? -2.256 74.580 -16.491 1.00 21.83 299 LYS A C 1
ATOM 2273 O O . LYS A 1 299 ? -2.863 75.163 -17.392 1.00 22.04 299 LYS A O 1
ATOM 2279 N N . ALA A 1 300 ? -1.813 75.191 -15.393 1.00 21.82 300 ALA A N 1
ATOM 2280 C CA . ALA A 1 300 ? -1.945 76.633 -15.177 1.00 21.83 300 ALA A CA 1
ATOM 2281 C C . ALA A 1 300 ? -0.829 77.432 -15.862 1.00 21.86 300 ALA A C 1
ATOM 2282 O O . ALA A 1 300 ? -0.794 78.663 -15.778 1.00 21.98 300 ALA A O 1
ATOM 2284 N N . GLY A 1 301 ? 0.080 76.726 -16.534 1.00 21.83 301 GLY A N 1
ATOM 2285 C CA . GLY A 1 301 ? 1.150 77.357 -17.305 1.00 21.69 301 GLY A CA 1
ATOM 2286 C C . GLY A 1 301 ? 2.497 77.449 -16.610 1.00 21.59 301 GLY A C 1
ATOM 2287 O O . GLY A 1 301 ? 3.401 78.135 -17.095 1.00 21.85 301 GLY A O 1
ATOM 2288 N N . ILE A 1 302 ? 2.637 76.765 -15.476 1.00 21.29 302 ILE A N 1
ATOM 2289 C CA . ILE A 1 302 ? 3.892 76.781 -14.724 1.00 21.01 302 ILE A CA 1
ATOM 2290 C C . ILE A 1 302 ? 4.846 75.696 -15.225 1.00 20.88 302 ILE A C 1
ATOM 2291 O O . ILE A 1 302 ? 4.492 74.516 -15.282 1.00 20.83 302 ILE A O 1
ATOM 2296 N N . SER A 1 303 ? 6.051 76.123 -15.597 1.00 20.75 303 SER A N 1
ATOM 2297 C CA . SER A 1 303 ? 7.106 75.232 -16.064 1.00 20.58 303 SER A CA 1
ATOM 2298 C C . SER A 1 303 ? 8.452 75.813 -15.634 1.00 20.50 303 SER A C 1
ATOM 2299 O O . SER A 1 303 ? 8.804 76.930 -16.018 1.00 20.49 303 SER A O 1
ATOM 2302 N N . PHE A 1 304 ? 9.193 75.051 -14.832 1.00 20.37 304 PHE A N 1
ATOM 2303 C CA . PHE A 1 304 ? 10.395 75.554 -14.160 1.00 20.32 304 PHE A CA 1
ATOM 2304 C C . PHE A 1 304 ? 11.636 75.578 -15.048 1.00 20.40 304 PHE A C 1
ATOM 2305 O O . PHE A 1 304 ? 11.898 74.631 -15.794 1.00 20.41 304 PHE A O 1
ATOM 2313 N N . ARG A 1 305 ? 12.396 76.667 -14.947 1.00 20.51 305 ARG A N 1
ATOM 2314 C CA . ARG A 1 305 ? 13.757 76.728 -15.478 1.00 20.81 305 ARG A CA 1
ATOM 2315 C C . ARG A 1 305 ? 14.674 75.986 -14.508 1.00 20.59 305 ARG A C 1
ATOM 2316 O O . ARG A 1 305 ? 14.286 75.723 -13.369 1.00 20.45 305 ARG A O 1
ATOM 2324 N N . LEU A 1 306 ? 15.886 75.654 -14.950 1.00 20.44 306 LEU A N 1
ATOM 2325 C CA . LEU A 1 306 ? 16.799 74.835 -14.145 1.00 20.48 306 LEU A CA 1
ATOM 2326 C C . LEU A 1 306 ? 17.091 75.432 -12.762 1.00 20.20 306 LEU A C 1
ATOM 2327 O O . LEU A 1 306 ? 17.033 74.724 -11.753 1.00 20.16 306 LEU A O 1
ATOM 2332 N N . GLU A 1 307 ? 17.383 76.731 -12.714 1.00 19.85 307 GLU A N 1
ATOM 2333 C CA . GLU A 1 307 ? 17.706 77.389 -11.443 1.00 19.76 307 GLU A CA 1
ATOM 2334 C C . GLU A 1 307 ? 16.491 77.516 -10.511 1.00 19.65 307 GLU A C 1
ATOM 2335 O O . GLU A 1 307 ? 16.642 77.770 -9.312 1.00 19.72 307 GLU A O 1
ATOM 2341 N N . GLU A 1 308 ? 15.295 77.328 -11.065 1.00 19.47 308 GLU A N 1
ATOM 2342 C CA . GLU A 1 308 ? 14.060 77.354 -10.278 1.00 19.47 308 GLU A CA 1
ATOM 2343 C C . GLU A 1 308 ? 13.803 76.028 -9.550 1.00 19.10 308 GLU A C 1
ATOM 2344 O O . GLU A 1 308 ? 12.941 75.957 -8.672 1.00 18.93 308 GLU A O 1
ATOM 2350 N N . THR A 1 309 ? 14.554 74.989 -9.916 1.00 18.72 309 THR A N 1
ATOM 2351 C CA . THR A 1 309 ? 14.366 73.648 -9.348 1.00 18.66 309 THR A CA 1
ATOM 2352 C C . THR A 1 309 ? 15.271 73.351 -8.148 1.00 18.75 309 THR A C 1
ATOM 2353 O O . THR A 1 309 ? 15.226 72.249 -7.597 1.00 18.61 309 THR A O 1
ATOM 2357 N N . ILE A 1 310 ? 16.099 74.320 -7.760 1.00 18.97 310 ILE A N 1
ATOM 2358 C CA . ILE A 1 310 ? 16.972 74.171 -6.595 1.00 19.32 310 ILE A CA 1
ATOM 2359 C C . ILE A 1 310 ? 16.119 73.956 -5.347 1.00 19.36 310 ILE A C 1
ATOM 2360 O O . ILE A 1 310 ? 15.120 74.651 -5.143 1.00 19.31 310 ILE A O 1
ATOM 2365 N N . VAL A 1 311 ? 16.510 72.983 -4.527 1.00 19.58 311 VAL A N 1
ATOM 2366 C CA . VAL A 1 311 ? 15.724 72.600 -3.350 1.00 19.76 311 VAL A CA 1
ATOM 2367 C C . VAL A 1 311 ? 15.585 73.722 -2.324 1.00 19.97 311 VAL A C 1
ATOM 2368 O O . VAL A 1 311 ? 16.463 74.580 -2.197 1.00 19.91 311 VAL A O 1
ATOM 2372 N N . LYS A 1 312 ? 14.460 73.713 -1.616 1.00 20.22 312 LYS A N 1
ATOM 2373 C CA . LYS A 1 312 ? 14.170 74.707 -0.594 1.00 20.67 312 LYS A CA 1
ATOM 2374 C C . LYS A 1 312 ? 13.903 74.003 0.732 1.00 20.94 312 LYS A C 1
ATOM 2375 O O . LYS A 1 312 ? 12.767 73.628 1.029 1.00 20.74 312 LYS A O 1
ATOM 2381 N N . GLN A 1 313 ? 14.959 73.824 1.522 1.00 21.36 313 GLN A N 1
ATOM 2382 C CA . GLN A 1 313 ? 14.862 73.151 2.821 1.00 22.13 313 GLN A CA 1
ATOM 2383 C C . GLN A 1 313 ? 13.823 73.785 3.744 1.00 22.15 313 GLN A C 1
ATOM 2384 O O . GLN A 1 313 ? 13.148 73.082 4.499 1.00 22.10 313 GLN A O 1
ATOM 2390 N N . LYS A 1 314 ? 13.702 75.109 3.673 1.00 22.45 314 LYS A N 1
ATOM 2391 C CA . LYS A 1 314 ? 12.788 75.864 4.531 1.00 22.82 314 LYS A CA 1
ATOM 2392 C C . LYS A 1 314 ? 11.645 76.511 3.738 1.00 22.71 314 LYS A C 1
ATOM 2393 O O . LYS A 1 314 ? 11.169 77.598 4.083 1.00 22.95 314 LYS A O 1
ATOM 2399 N N . PHE A 1 315 ? 11.213 75.825 2.680 1.00 22.57 315 PHE A N 1
ATOM 2400 C CA . PHE A 1 315 ? 10.098 76.252 1.832 1.00 22.42 315 PHE A CA 1
ATOM 2401 C C . PHE A 1 315 ? 8.894 76.630 2.692 1.00 22.70 315 PHE A C 1
ATOM 2402 O O . PHE A 1 315 ? 8.333 75.783 3.390 1.00 22.73 315 PHE A O 1
ATOM 2410 N N . ARG A 1 316 ? 8.514 77.904 2.653 1.00 23.05 316 ARG A N 1
ATOM 2411 C CA . ARG A 1 316 ? 7.350 78.375 3.400 1.00 23.68 316 ARG A CA 1
ATOM 2412 C C . ARG A 1 316 ? 6.075 78.151 2.599 1.00 23.54 316 ARG A C 1
ATOM 2413 O O . ARG A 1 316 ? 6.047 78.354 1.382 1.00 23.43 316 ARG A O 1
ATOM 2421 N N . THR A 1 317 ? 5.027 77.727 3.297 1.00 23.69 317 THR A N 1
ATOM 2422 C CA . THR A 1 317 ? 3.748 77.394 2.678 1.00 23.87 317 THR A CA 1
ATOM 2423 C C . THR A 1 317 ? 3.133 78.575 1.910 1.00 24.00 317 THR A C 1
ATOM 2424 O O . THR A 1 317 ? 2.532 78.382 0.854 1.00 23.85 317 THR A O 1
ATOM 2428 N N . ASP A 1 318 ? 3.312 79.792 2.425 1.00 24.15 318 ASP A N 1
ATOM 2429 C CA . ASP A 1 318 ? 2.718 80.989 1.817 1.00 24.53 318 ASP A CA 1
ATOM 2430 C C . ASP A 1 318 ? 3.499 81.573 0.630 1.00 24.69 318 ASP A C 1
ATOM 2431 O O . ASP A 1 318 ? 3.085 82.584 0.056 1.00 24.79 318 ASP A O 1
ATOM 2436 N N . GLU A 1 319 ? 4.618 80.944 0.270 1.00 24.94 319 GLU A N 1
ATOM 2437 C CA . GLU A 1 319 ? 5.473 81.435 -0.817 1.00 25.34 319 GLU A CA 1
ATOM 2438 C C . GLU A 1 319 ? 4.853 81.251 -2.201 1.00 25.16 319 GLU A C 1
ATOM 2439 O O . GLU A 1 319 ? 5.060 82.074 -3.096 1.00 25.51 319 GLU A O 1
ATOM 2445 N N . VAL A 1 320 ? 4.094 80.172 -2.367 1.00 24.93 320 VAL A N 1
ATOM 2446 C CA . VAL A 1 320 ? 3.553 79.791 -3.670 1.00 24.68 320 VAL A CA 1
ATOM 2447 C C . VAL A 1 320 ? 2.221 80.484 -3.950 1.00 24.81 320 VAL A C 1
ATOM 2448 O O . VAL A 1 320 ? 1.277 80.372 -3.165 1.00 24.58 320 VAL A O 1
ATOM 2452 N N . GLU A 1 321 ? 2.154 81.201 -5.070 1.00 24.93 321 GLU A N 1
ATOM 2453 C CA . GLU A 1 321 ? 0.900 81.790 -5.523 1.00 25.31 321 GLU A CA 1
ATOM 2454 C C . GLU A 1 321 ? 0.057 80.702 -6.182 1.00 25.09 321 GLU A C 1
ATOM 2455 O O . GLU A 1 321 ? 0.495 80.062 -7.142 1.00 24.85 321 GLU A O 1
ATOM 2461 N N . ILE A 1 322 ? -1.146 80.493 -5.651 1.00 25.01 322 ILE A N 1
ATOM 2462 C CA . ILE A 1 322 ? -2.017 79.407 -6.101 1.00 25.06 322 ILE A CA 1
ATOM 2463 C C . ILE A 1 322 ? -2.859 79.874 -7.292 1.00 25.20 322 ILE A C 1
ATOM 2464 O O . ILE A 1 322 ? -4.054 80.158 -7.165 1.00 25.16 322 ILE A O 1
ATOM 2469 N N . VAL A 1 323 ? -2.207 79.948 -8.449 1.00 25.41 323 VAL A N 1
ATOM 2470 C CA . VAL A 1 323 ? -2.816 80.482 -9.671 1.00 25.68 323 VAL A CA 1
ATOM 2471 C C . VAL A 1 323 ? -3.753 79.494 -10.372 1.00 25.97 323 VAL A C 1
ATOM 2472 O O . VAL A 1 323 ? -4.508 79.878 -11.271 1.00 25.99 323 VAL A O 1
ATOM 2476 N N . TRP A 1 324 ? -3.703 78.230 -9.958 1.00 26.23 324 TRP A N 1
ATOM 2477 C CA . TRP A 1 324 ? -4.553 77.192 -10.541 1.00 26.57 324 TRP A CA 1
ATOM 2478 C C . TRP A 1 324 ? -5.925 77.080 -9.865 1.00 27.02 324 TRP A C 1
ATOM 2479 O O . TRP A 1 324 ? -6.777 76.309 -10.312 1.00 27.27 324 TRP A O 1
ATOM 2490 N N . HIS A 1 325 ? -6.133 77.849 -8.797 1.00 27.50 325 HIS A N 1
ATOM 2491 C CA . HIS A 1 325 ? -7.437 77.907 -8.137 1.00 27.89 325 HIS A CA 1
ATOM 2492 C C . HIS A 1 325 ? -8.295 79.024 -8.731 1.00 28.04 325 HIS A C 1
ATOM 2493 O O . HIS A 1 325 ? -7.980 80.207 -8.591 1.00 28.27 325 HIS A O 1
#

Organism: Pyrococcus abyssi (strain GE5 / Orsay) (NCBI:txid272844)

CATH classification: 3.30.420.40 (+1 more: 3.30.420.40)